Protein AF-A0A7Y5KCK7-F1 (afdb_monomer)

Solvent-accessible surface area (backbone atoms only — not comparable to full-atom values): 18663 Å² total; per-residue (Å²): 135,83,83,86,54,74,49,71,29,51,72,77,63,53,90,54,35,77,51,57,86,54,84,47,64,28,38,70,45,79,92,35,39,68,59,52,26,49,55,55,46,52,52,52,50,46,35,35,74,76,66,73,41,79,61,48,36,32,30,82,30,41,18,20,80,68,47,31,29,35,47,53,50,69,53,48,30,53,44,44,38,48,32,41,53,42,30,60,75,70,72,44,86,48,28,34,38,36,68,28,29,51,18,70,81,75,47,53,66,62,41,51,49,52,31,60,71,38,66,68,32,41,70,34,47,58,28,36,30,28,26,40,36,95,57,63,104,50,69,69,83,46,39,67,51,31,34,47,52,34,54,60,26,51,77,73,73,33,45,28,33,31,70,34,42,43,78,62,68,99,84,59,68,72,67,47,57,71,60,23,52,55,50,46,53,46,55,48,46,35,46,69,36,20,54,35,81,46,74,37,70,59,31,60,58,80,72,45,38,30,30,46,98,87,68,51,72,30,47,41,38,38,45,47,44,53,47,70,75,60,60,57,91,80,46,42,78,48,49,48,46,54,69,48,95,48,40,48,51,48,30,34,40,22,77,94,78,30,33,35,33,38,37,37,37,31,69,34,96,48,68,44,71,41,45,40,44,26,76,78,55,44,47,77,44,84,47,34,35,32,25,38,93,90,36,78,53,38,80,50,90,66,48,75,72,54,86,42,30,34,39,43,83,41,51,42,50,23,38,38,28,38,35,27,41,38,66,82,76,76,94,77,75,80,90,70,74,91,55,65,29,62,29,53,72,132

Nearest PDB structures (foldseek):
  7n6o-assembly2_B  TM=8.626E-01  e=5.911E-24  Acetivibrio clariflavus DSM 19732
  4qaw-assembly1_A  TM=8.784E-01  e=2.256E-21  Paenibacillus barcinonensis
  4qaw-assembly2_B  TM=8.654E-01  e=1.475E-21  Paenibacillus barcinonensis
  8vg9-assembly1_A  TM=8.736E-01  e=3.449E-21  Ruminococcus champanellensis 18P13 = JCM 17042
  5a6m-assembly1_A  TM=8.733E-01  e=6.722E-21  Acetivibrio thermocellus ATCC 27405

Sequence (346 aa):
FRKQLLIGIWNVPDWMVSDPAKKDHRRLPRTRYAEFAESVAAYLLWARARRGVEIREIVLANEPDGTYLEYSPEELREVIKTVGAKFAREGLATKIVAPDLASPYFDPDLWITTLLADSVAASYLSAISYHTYYVEDNPDVWNAKFARIAELAARKKLEVYYTEIGTTPWNIPNTSWPWAFDCAQRWHNALTWGNASLGYQWALLGRDYVVNPDASRNPIFYVLAQFFQHIPVGAVRVAAHASHRDLLVSAFHHAETQRAQVIFINRAAMNLEVNVDSNNLPLQTLEAYRTSQSEKHIRVAVEQIVGQHFRLYLPSFSITTVTGTTATRQDSIPPAPPQEVIIKEN

Foldseek 3Di:
DPPADEEEDAEDALVQWPHSVDQAPTEGDPVCLLVLLVVVVVVQVCCCPVVVDQHAEYESHAALVTTHYHDDLLRVLVSLLSNLVSCVVSVRNHAYEDDNHQDLVSPLVRNLCSQVVDPSSLVRHQAYEYEHEPCPDDVVVCLQSLLVLQVSCVVSPHAYEHAEYDYDPPPDADLDLVRLLVSLVNVLSCVQRNVHLYYDYPDCEDRNHCAYPVRDGGLNVLSVCLPPVAADRQWDKAAEDAPDPQKRWTKTARVVQQKIKIKIFRQDQAKDKWKWACVVFFFDDKWKFKGDPPGRRHTDDWADDDGRITIDIGGHGMMMMIMGGGDPDDPDDPDDPGDYIYIDDD

pLDDT: mean 89.96, std 14.27, range [34.34, 98.88]

Mean predicted aligned error: 6.12 Å

Structure (mmCIF, N/CA/C/O backbone):
data_AF-A0A7Y5KCK7-F1
#
_entry.id   AF-A0A7Y5KCK7-F1
#
loop_
_atom_site.group_PDB
_atom_site.id
_atom_site.type_symbol
_atom_site.label_atom_id
_atom_site.label_alt_id
_atom_site.label_comp_id
_atom_site.label_asym_id
_atom_site.label_entity_id
_atom_site.label_seq_id
_atom_site.pdbx_PDB_ins_code
_atom_site.Cartn_x
_atom_site.Cartn_y
_atom_site.Cartn_z
_atom_site.occupancy
_atom_site.B_iso_or_equiv
_atom_site.auth_seq_id
_atom_site.auth_comp_id
_atom_site.auth_asym_id
_atom_site.auth_atom_id
_atom_site.pdbx_PDB_model_num
ATOM 1 N N . PHE A 1 1 ? -0.645 -21.410 2.536 1.00 39.50 1 PHE A N 1
ATOM 2 C CA . PHE A 1 1 ? -0.032 -20.067 2.563 1.00 39.50 1 PHE A CA 1
ATOM 3 C C . PHE A 1 1 ? 1.056 -19.965 1.502 1.00 39.50 1 PHE A C 1
ATOM 5 O O . PHE A 1 1 ? 2.136 -20.511 1.699 1.00 39.50 1 PHE A O 1
ATOM 12 N N . ARG A 1 2 ? 0.791 -19.313 0.362 1.00 50.19 2 ARG A N 1
ATOM 13 C CA . ARG A 1 2 ? 1.882 -18.842 -0.507 1.00 50.19 2 ARG A CA 1
ATOM 14 C C . ARG A 1 2 ? 2.409 -17.558 0.125 1.00 50.19 2 ARG A C 1
ATOM 16 O O . ARG A 1 2 ? 1.639 -16.628 0.317 1.00 50.19 2 ARG A O 1
ATOM 23 N N . LYS A 1 3 ? 3.682 -17.536 0.518 1.00 61.78 3 LYS A N 1
ATOM 24 C CA . LYS A 1 3 ? 4.337 -16.304 0.970 1.00 61.78 3 LYS A CA 1
ATOM 25 C C . LYS A 1 3 ? 4.449 -15.387 -0.252 1.00 61.78 3 LYS A C 1
ATOM 27 O O . LYS A 1 3 ? 5.096 -15.779 -1.220 1.00 61.78 3 LYS A O 1
ATOM 32 N N . GLN A 1 4 ? 3.779 -14.238 -0.238 1.00 78.44 4 GLN A N 1
ATOM 33 C CA . GLN A 1 4 ? 3.906 -13.233 -1.293 1.00 78.44 4 GLN A CA 1
ATOM 34 C C . GLN A 1 4 ? 5.186 -12.437 -1.028 1.00 78.44 4 GLN A C 1
ATOM 36 O O . GLN A 1 4 ? 5.386 -11.930 0.075 1.00 78.44 4 GLN A O 1
ATOM 41 N N . LEU A 1 5 ? 6.085 -12.418 -2.009 1.00 90.00 5 LEU A N 1
ATOM 42 C CA . LEU A 1 5 ? 7.342 -11.680 -1.965 1.00 90.00 5 LEU A CA 1
ATOM 43 C C . LEU A 1 5 ? 7.341 -10.689 -3.126 1.00 90.00 5 LEU A C 1
ATOM 45 O O . LEU A 1 5 ? 7.282 -11.109 -4.284 1.00 90.00 5 LEU A O 1
ATOM 49 N N . LEU A 1 6 ? 7.434 -9.410 -2.779 1.00 94.31 6 LEU A N 1
ATOM 50 C CA . LEU A 1 6 ? 7.685 -8.303 -3.688 1.00 94.31 6 LEU A CA 1
ATOM 51 C C . LEU A 1 6 ? 9.118 -7.823 -3.451 1.00 94.31 6 LEU A C 1
ATOM 53 O O . LEU A 1 6 ? 9.559 -7.729 -2.305 1.00 94.31 6 LEU A O 1
ATOM 57 N N . ILE A 1 7 ? 9.855 -7.557 -4.527 1.00 94.81 7 ILE A N 1
ATOM 58 C CA . ILE A 1 7 ? 11.189 -6.946 -4.452 1.00 94.81 7 ILE A CA 1
ATOM 59 C C . ILE A 1 7 ? 11.177 -5.586 -5.150 1.00 94.81 7 ILE A C 1
ATOM 61 O O . ILE A 1 7 ? 10.481 -5.423 -6.149 1.00 94.81 7 ILE A O 1
ATOM 65 N N . GLY A 1 8 ? 11.956 -4.632 -4.646 1.00 95.44 8 GLY A N 1
ATOM 66 C CA . GLY A 1 8 ? 12.141 -3.318 -5.261 1.00 95.44 8 GLY A CA 1
ATOM 67 C C . GLY A 1 8 ? 13.585 -3.079 -5.678 1.00 95.44 8 GLY A C 1
ATOM 68 O O . GLY A 1 8 ? 14.519 -3.559 -5.031 1.00 95.44 8 GLY A O 1
ATOM 69 N N . ILE A 1 9 ? 13.774 -2.369 -6.788 1.00 96.81 9 ILE A N 1
ATOM 70 C CA . ILE A 1 9 ? 15.092 -1.965 -7.280 1.00 96.81 9 ILE A CA 1
ATOM 71 C C . ILE A 1 9 ? 15.282 -0.481 -6.983 1.00 96.81 9 ILE A C 1
ATOM 73 O O . ILE A 1 9 ? 14.641 0.367 -7.592 1.00 96.81 9 ILE A O 1
ATOM 77 N N . TRP A 1 10 ? 16.217 -0.164 -6.091 1.00 94.94 10 TRP A N 1
ATOM 78 C CA . TRP A 1 10 ? 16.617 1.222 -5.835 1.00 94.94 10 TRP A CA 1
ATOM 79 C C . TRP A 1 10 ? 17.605 1.729 -6.877 1.00 94.94 10 TRP A C 1
ATOM 81 O O . TRP A 1 10 ? 17.600 2.903 -7.223 1.00 94.94 10 TRP A O 1
ATOM 91 N N . ASN A 1 11 ? 18.512 0.871 -7.350 1.00 94.38 11 ASN A N 1
ATOM 92 C CA . ASN A 1 11 ? 19.633 1.346 -8.143 1.00 94.38 11 ASN A CA 1
ATOM 93 C C . ASN A 1 11 ? 20.285 0.260 -9.009 1.00 94.38 11 ASN A C 1
ATOM 95 O O . ASN A 1 11 ? 20.036 -0.931 -8.827 1.00 94.38 11 ASN A O 1
ATOM 99 N N . VAL A 1 12 ? 21.151 0.680 -9.935 1.00 95.44 12 VAL A N 1
ATOM 100 C CA . VAL A 1 12 ? 21.867 -0.203 -10.876 1.00 95.44 12 VAL A CA 1
ATOM 101 C C . VAL A 1 12 ? 23.392 0.005 -10.827 1.00 95.44 12 VAL A C 1
ATOM 103 O O . VAL A 1 12 ? 23.852 1.025 -10.315 1.00 95.44 12 VAL A O 1
ATOM 106 N N . PRO A 1 13 ? 24.213 -0.933 -11.332 1.00 95.44 13 PRO A N 1
ATOM 107 C CA . PRO A 1 13 ? 25.665 -0.756 -11.391 1.00 95.44 13 PRO A CA 1
ATOM 108 C C . PRO A 1 13 ? 26.105 0.479 -12.192 1.00 95.44 13 PRO A C 1
ATOM 110 O O . PRO A 1 13 ? 25.483 0.837 -13.190 1.00 95.44 13 PRO A O 1
ATOM 113 N N . ASP A 1 14 ? 27.238 1.070 -11.804 1.00 96.69 14 ASP A N 1
ATOM 114 C CA . ASP A 1 14 ? 27.772 2.318 -12.377 1.00 96.69 14 ASP A CA 1
ATOM 115 C C . ASP A 1 14 ? 27.941 2.271 -13.909 1.00 96.69 14 ASP A C 1
ATOM 117 O O . ASP A 1 14 ? 27.696 3.255 -14.599 1.00 96.69 14 ASP A O 1
ATOM 121 N N . TRP A 1 15 ? 28.282 1.116 -14.482 1.00 96.00 15 TRP A N 1
ATOM 122 C CA . TRP A 1 15 ? 28.465 0.965 -15.931 1.00 96.00 15 TRP A CA 1
ATOM 123 C C . TRP A 1 15 ? 27.153 0.997 -16.744 1.00 96.00 15 TRP A C 1
ATOM 125 O O . TRP A 1 15 ? 27.194 1.107 -17.975 1.00 96.00 15 TRP A O 1
ATOM 135 N N . MET A 1 16 ? 25.994 0.883 -16.083 1.00 97.12 16 MET A N 1
ATOM 136 C CA . MET A 1 16 ? 24.679 0.947 -16.726 1.00 97.12 16 MET A CA 1
ATOM 137 C C . MET A 1 16 ? 24.120 2.368 -16.811 1.00 97.12 16 MET A C 1
ATOM 139 O O . MET A 1 16 ? 23.243 2.597 -17.636 1.00 97.12 16 MET A O 1
ATOM 143 N N . VAL A 1 17 ? 24.576 3.314 -15.988 1.00 97.50 17 VAL A N 1
ATOM 144 C CA . VAL A 1 17 ? 24.000 4.669 -15.938 1.00 97.50 17 VAL A CA 1
ATOM 145 C C . VAL A 1 17 ? 24.720 5.635 -16.872 1.00 97.50 17 VAL A C 1
ATOM 147 O O . VAL A 1 17 ? 25.847 5.393 -17.298 1.00 97.50 17 VAL A O 1
ATOM 150 N N . SER A 1 18 ? 24.068 6.751 -17.201 1.00 96.12 18 SER A N 1
ATOM 151 C CA . SER A 1 18 ? 24.672 7.804 -18.028 1.00 96.12 18 SER A CA 1
ATOM 152 C C . SER A 1 18 ? 25.815 8.545 -17.327 1.00 96.12 18 SER A C 1
ATOM 154 O O . SER A 1 18 ? 26.695 9.072 -17.998 1.00 96.12 18 SER A O 1
ATOM 156 N N . ASP A 1 19 ? 25.783 8.604 -15.994 1.00 95.94 19 ASP A N 1
ATOM 157 C CA . ASP A 1 19 ? 26.788 9.268 -15.165 1.00 95.94 19 ASP A CA 1
ATOM 158 C C . ASP A 1 19 ? 27.112 8.398 -13.932 1.00 95.94 19 ASP A C 1
ATOM 160 O O . ASP A 1 19 ? 26.332 8.381 -12.975 1.00 95.94 19 ASP A O 1
ATOM 164 N N . PRO A 1 20 ? 28.231 7.647 -13.941 1.00 95.88 20 PRO A N 1
ATOM 165 C CA . PRO A 1 20 ? 28.632 6.786 -12.824 1.00 95.88 20 PRO A CA 1
ATOM 166 C C . PRO A 1 20 ? 29.134 7.559 -11.590 1.00 95.88 20 PRO A C 1
ATOM 168 O O . PRO A 1 20 ? 29.251 6.979 -10.504 1.00 95.88 20 PRO A O 1
ATOM 171 N N . ALA A 1 21 ? 29.456 8.852 -11.734 1.00 96.50 21 ALA A N 1
ATOM 172 C CA . ALA A 1 21 ? 29.907 9.677 -10.616 1.00 96.50 21 ALA A CA 1
ATOM 173 C C . ALA A 1 21 ? 28.740 10.049 -9.692 1.00 96.50 21 ALA A C 1
ATOM 175 O O . ALA A 1 21 ? 28.927 10.117 -8.473 1.00 96.50 21 ALA A O 1
ATOM 176 N N . LYS A 1 22 ? 27.532 10.212 -10.247 1.00 94.25 22 LYS A N 1
ATOM 177 C CA . LYS A 1 22 ? 26.304 10.377 -9.461 1.00 94.25 22 LYS A CA 1
ATOM 178 C C . LYS A 1 22 ? 26.019 9.142 -8.611 1.00 94.25 22 LYS A C 1
ATOM 180 O O . LYS A 1 22 ? 26.292 8.008 -9.017 1.00 94.25 22 LYS A O 1
ATOM 185 N N . LYS A 1 23 ? 25.452 9.365 -7.423 1.00 89.00 23 LYS A N 1
ATOM 186 C CA . LYS A 1 23 ? 25.060 8.309 -6.470 1.00 89.00 23 LYS A CA 1
ATOM 187 C C . LYS A 1 23 ? 23.545 8.228 -6.279 1.00 89.00 23 LYS A C 1
ATOM 189 O O . LYS A 1 23 ? 23.023 7.125 -6.126 1.00 89.00 23 LYS A O 1
ATOM 194 N N . ASP A 1 24 ? 22.865 9.353 -6.416 1.00 92.00 24 ASP A N 1
ATOM 195 C CA . ASP A 1 24 ? 21.416 9.538 -6.479 1.00 92.00 24 ASP A CA 1
ATOM 196 C C . ASP A 1 24 ? 21.023 10.160 -7.831 1.00 92.00 24 ASP A C 1
ATOM 198 O O . ASP A 1 24 ? 21.892 10.472 -8.656 1.00 92.00 24 ASP A O 1
ATOM 202 N N . HIS A 1 25 ? 19.718 10.264 -8.093 1.00 94.69 25 HIS A N 1
ATOM 203 C CA . HIS A 1 25 ? 19.163 10.868 -9.310 1.00 94.69 25 HIS A CA 1
ATOM 204 C C . HIS A 1 25 ? 19.827 10.355 -10.606 1.00 94.69 25 HIS A C 1
ATOM 206 O O . HIS A 1 25 ? 20.160 11.102 -11.539 1.00 94.69 25 HIS A O 1
ATOM 212 N N . ARG A 1 26 ? 20.130 9.052 -10.632 1.00 96.81 26 ARG A N 1
ATOM 213 C CA . ARG A 1 26 ? 20.851 8.403 -11.728 1.00 96.81 26 ARG A CA 1
ATOM 214 C C . ARG A 1 26 ? 19.879 8.061 -12.839 1.00 96.81 26 ARG A C 1
ATOM 216 O O . ARG A 1 26 ? 18.699 7.823 -12.606 1.00 96.81 26 ARG A O 1
ATOM 223 N N . ARG A 1 27 ? 20.389 8.009 -14.066 1.00 97.06 27 ARG A N 1
ATOM 224 C CA . ARG A 1 27 ? 19.576 7.798 -15.266 1.00 97.06 27 ARG A CA 1
ATOM 225 C C . ARG A 1 27 ? 20.053 6.562 -16.005 1.00 97.06 27 ARG A C 1
ATOM 227 O O . ARG A 1 27 ? 21.239 6.450 -16.326 1.00 97.06 27 ARG A O 1
ATOM 234 N N . LEU A 1 28 ? 19.127 5.653 -16.297 1.00 97.19 28 LEU A N 1
ATOM 235 C CA . LEU A 1 28 ? 19.369 4.514 -17.175 1.00 97.19 28 LEU A CA 1
ATOM 236 C C . LEU A 1 28 ? 19.124 4.964 -18.630 1.00 97.19 28 LEU A C 1
ATOM 238 O O . LEU A 1 28 ? 17.979 5.244 -18.990 1.00 97.19 28 LEU A O 1
ATOM 242 N N . PRO A 1 29 ? 20.150 5.065 -19.493 1.00 97.44 29 PRO A N 1
ATOM 243 C CA . PRO A 1 29 ? 19.945 5.426 -20.888 1.00 97.44 29 PRO A CA 1
ATOM 244 C C . PRO A 1 29 ? 19.210 4.301 -21.626 1.00 97.44 29 PRO A C 1
ATOM 246 O O . PRO A 1 29 ? 19.423 3.118 -21.355 1.00 97.44 29 PRO A O 1
ATOM 249 N N . ARG A 1 30 ? 18.392 4.656 -22.626 1.00 97.38 30 ARG A N 1
ATOM 250 C CA . ARG A 1 30 ? 17.596 3.690 -23.414 1.00 97.38 30 ARG A CA 1
ATOM 251 C C . ARG A 1 30 ? 18.426 2.548 -24.011 1.00 97.38 30 ARG A C 1
ATOM 253 O O . ARG A 1 30 ? 17.952 1.419 -24.089 1.00 97.38 30 ARG A O 1
ATOM 260 N N . THR A 1 31 ? 19.681 2.813 -24.377 1.00 97.88 31 THR A N 1
ATOM 261 C CA . THR A 1 31 ? 20.629 1.806 -24.891 1.00 97.88 31 THR A CA 1
ATOM 262 C C . THR A 1 31 ? 20.963 0.701 -23.882 1.00 97.88 31 THR A C 1
ATOM 264 O O . THR A 1 31 ? 21.506 -0.329 -24.270 1.00 97.88 31 THR A O 1
ATOM 267 N N . ARG A 1 32 ? 20.630 0.881 -22.598 1.00 98.38 32 ARG A N 1
ATOM 268 C CA . ARG A 1 32 ? 20.866 -0.077 -21.510 1.00 98.38 32 ARG A CA 1
ATOM 269 C C . ARG A 1 32 ? 19.604 -0.792 -21.031 1.00 98.38 32 ARG A C 1
ATOM 271 O O . ARG A 1 32 ? 19.719 -1.670 -20.186 1.00 98.38 32 ARG A O 1
ATOM 278 N N . TYR A 1 33 ? 18.420 -0.503 -21.579 1.00 98.56 33 TYR A N 1
ATOM 279 C CA . TYR A 1 33 ? 17.173 -1.145 -21.129 1.00 98.56 33 TYR A CA 1
ATOM 280 C C . TYR A 1 33 ? 17.170 -2.662 -21.343 1.00 98.56 33 TYR A C 1
ATOM 282 O O . TYR A 1 33 ? 16.717 -3.401 -20.473 1.00 98.56 33 TYR A O 1
ATOM 290 N N . ALA A 1 34 ? 17.704 -3.138 -22.473 1.00 98.50 34 ALA A N 1
ATOM 291 C CA . ALA A 1 34 ? 17.802 -4.572 -22.746 1.00 98.50 34 ALA A CA 1
ATOM 292 C C . ALA A 1 34 ? 18.734 -5.282 -21.750 1.00 98.50 34 ALA A C 1
ATOM 294 O O . ALA A 1 34 ? 18.400 -6.348 -21.243 1.00 98.50 34 ALA A O 1
ATOM 295 N N . GLU A 1 35 ? 19.861 -4.654 -21.424 1.00 98.50 35 GLU A N 1
ATOM 296 C CA . GLU A 1 35 ? 20.840 -5.181 -20.471 1.00 98.50 35 GLU A CA 1
ATOM 297 C C . GLU A 1 35 ? 20.315 -5.143 -19.027 1.00 98.50 35 GLU A C 1
ATOM 299 O O . GLU A 1 35 ? 20.507 -6.079 -18.253 1.00 98.50 35 GLU A O 1
ATOM 304 N N . PHE A 1 36 ? 19.579 -4.090 -18.665 1.00 98.56 36 PHE A N 1
ATOM 305 C CA . PHE A 1 36 ? 18.865 -4.026 -17.395 1.00 98.56 36 PHE A CA 1
ATOM 306 C C . PHE A 1 36 ? 17.838 -5.160 -17.282 1.00 98.56 36 PHE A C 1
ATOM 308 O O . PHE A 1 36 ? 17.822 -5.877 -16.283 1.00 98.56 36 PHE A O 1
ATOM 315 N N . ALA A 1 37 ? 17.039 -5.389 -18.329 1.00 98.81 37 ALA A N 1
ATOM 316 C CA . ALA A 1 37 ? 16.093 -6.499 -18.374 1.00 98.81 37 ALA A CA 1
ATOM 317 C C . ALA A 1 37 ? 16.785 -7.868 -18.249 1.00 98.81 37 ALA A C 1
ATOM 319 O O . ALA A 1 37 ? 16.276 -8.738 -17.541 1.00 98.81 37 ALA A O 1
ATOM 320 N N . GLU A 1 38 ? 17.943 -8.053 -18.891 1.00 98.69 38 GLU A N 1
ATOM 321 C CA . GLU A 1 38 ? 18.772 -9.257 -18.753 1.00 98.69 38 GLU A CA 1
ATOM 322 C C . GLU A 1 38 ? 19.196 -9.483 -17.301 1.00 98.69 38 GLU A C 1
ATOM 324 O O . GLU A 1 38 ? 18.950 -10.554 -16.750 1.00 98.69 38 GLU A O 1
ATOM 329 N N . SER A 1 39 ? 19.755 -8.457 -16.659 1.00 98.12 39 SER A N 1
ATOM 330 C CA . SER A 1 39 ? 20.215 -8.514 -15.268 1.00 98.12 39 SER A CA 1
ATOM 331 C C . SER A 1 39 ? 19.087 -8.880 -14.296 1.00 98.12 39 SER A C 1
ATOM 333 O O . SER A 1 39 ? 19.230 -9.794 -13.477 1.00 98.12 39 SER A O 1
ATOM 335 N N . VAL A 1 40 ? 17.925 -8.229 -14.427 1.00 98.38 40 VAL A N 1
ATOM 336 C CA . VAL A 1 40 ? 16.755 -8.512 -13.583 1.00 98.38 40 VAL A CA 1
ATOM 337 C C . VAL A 1 40 ? 16.252 -9.940 -13.813 1.00 98.38 40 VAL A C 1
ATOM 339 O O . VAL A 1 40 ? 16.036 -10.682 -12.854 1.00 98.38 40 VAL A O 1
ATOM 342 N N . ALA A 1 41 ? 16.112 -10.370 -15.070 1.00 98.62 41 ALA A N 1
ATOM 343 C CA . ALA A 1 41 ? 15.678 -11.729 -15.384 1.00 98.62 41 ALA A CA 1
ATOM 344 C C . ALA A 1 41 ? 16.671 -12.786 -14.877 1.00 98.62 41 ALA A C 1
ATOM 346 O O . ALA A 1 41 ? 16.248 -13.799 -14.321 1.00 98.62 41 ALA A O 1
ATOM 347 N N . ALA A 1 42 ? 17.978 -12.539 -14.993 1.00 98.44 42 ALA A N 1
ATOM 348 C CA . ALA A 1 42 ? 19.016 -13.432 -14.491 1.00 98.44 42 ALA A CA 1
ATOM 349 C C . ALA A 1 42 ? 18.903 -13.642 -12.972 1.00 98.44 42 ALA A C 1
ATOM 351 O O . ALA A 1 42 ? 19.000 -14.779 -12.504 1.00 98.44 42 ALA A O 1
ATOM 352 N N . TYR A 1 43 ? 18.622 -12.583 -12.201 1.00 97.88 43 TYR A N 1
ATOM 353 C CA . TYR A 1 43 ? 18.367 -12.699 -10.762 1.00 97.88 43 TYR A CA 1
ATOM 354 C C . TYR A 1 43 ? 17.126 -13.552 -10.460 1.00 97.88 43 TYR A C 1
ATOM 356 O O . TYR A 1 43 ? 17.187 -14.456 -9.624 1.00 97.88 43 TYR A O 1
ATOM 364 N N . LEU A 1 44 ? 16.014 -13.317 -11.164 1.00 97.88 44 LEU A N 1
ATOM 365 C CA . LEU A 1 44 ? 14.765 -14.068 -10.975 1.00 97.88 44 LEU A CA 1
ATOM 366 C C . LEU A 1 44 ? 14.929 -15.554 -11.335 1.00 97.88 44 LEU A C 1
ATOM 368 O O . LEU A 1 44 ? 14.483 -16.437 -10.597 1.00 97.88 44 LEU A O 1
ATOM 372 N N . LEU A 1 45 ? 15.623 -15.844 -12.438 1.00 98.31 45 LEU A N 1
ATOM 373 C CA . LEU A 1 45 ? 15.965 -17.203 -12.858 1.00 98.31 45 LEU A CA 1
ATOM 374 C C . LEU A 1 45 ? 16.879 -17.888 -11.839 1.00 98.31 45 LEU A C 1
ATOM 376 O O . LEU A 1 45 ? 16.645 -19.048 -11.493 1.00 98.31 45 LEU A O 1
ATOM 380 N N . TRP A 1 46 ? 17.883 -17.176 -11.322 1.00 98.06 46 TRP A N 1
ATOM 381 C CA . TRP A 1 46 ? 18.752 -17.677 -10.261 1.00 98.06 46 TRP A CA 1
ATOM 382 C C . TRP A 1 46 ? 17.967 -17.977 -8.980 1.00 98.06 46 TRP A C 1
ATOM 384 O O . TRP A 1 46 ? 18.134 -19.060 -8.417 1.00 98.06 46 TRP A O 1
ATOM 394 N N . ALA A 1 47 ? 17.081 -17.079 -8.537 1.00 96.06 47 ALA A N 1
ATOM 395 C CA . ALA A 1 47 ? 16.264 -17.275 -7.339 1.00 96.06 47 ALA A CA 1
ATOM 396 C C . ALA A 1 47 ? 15.385 -18.529 -7.473 1.00 96.06 47 ALA A C 1
ATOM 398 O O . ALA A 1 47 ? 15.371 -19.383 -6.579 1.00 96.06 47 ALA A O 1
ATOM 399 N N . ARG A 1 48 ? 14.751 -18.712 -8.639 1.00 95.38 48 ARG A N 1
ATOM 400 C CA . ARG A 1 48 ? 13.964 -19.910 -8.952 1.00 95.38 48 ARG A CA 1
ATOM 401 C C . ARG A 1 48 ? 14.831 -21.170 -8.955 1.00 95.38 48 ARG A C 1
ATOM 403 O O . ARG A 1 48 ? 14.525 -22.123 -8.246 1.00 95.38 48 ARG A O 1
ATOM 410 N N . ALA A 1 49 ? 15.925 -21.174 -9.715 1.00 97.44 49 ALA A N 1
ATOM 411 C CA . ALA A 1 49 ? 16.731 -22.372 -9.953 1.00 97.44 49 ALA A CA 1
ATOM 412 C C . ALA A 1 49 ? 17.608 -22.782 -8.759 1.00 97.44 49 ALA A C 1
ATOM 414 O O . ALA A 1 49 ? 17.844 -23.968 -8.546 1.00 97.44 49 ALA A O 1
ATOM 415 N N . ARG A 1 50 ? 18.128 -21.818 -7.990 1.00 97.56 50 ARG A N 1
ATOM 416 C CA . ARG A 1 50 ? 19.091 -22.071 -6.903 1.00 97.56 50 ARG A CA 1
ATOM 417 C C . ARG A 1 50 ? 18.471 -22.021 -5.517 1.00 97.56 50 ARG A C 1
ATOM 419 O O . ARG A 1 50 ? 19.049 -22.586 -4.593 1.00 97.56 50 ARG A O 1
ATOM 426 N N . ARG A 1 51 ? 17.345 -21.323 -5.349 1.00 94.62 51 ARG A N 1
ATOM 427 C CA . ARG A 1 51 ? 16.686 -21.151 -4.045 1.00 94.62 51 ARG A CA 1
ATOM 428 C C . ARG A 1 51 ? 15.264 -21.703 -4.006 1.00 94.62 51 ARG A C 1
ATOM 430 O O . ARG A 1 51 ? 14.689 -21.739 -2.925 1.00 94.62 51 ARG A O 1
ATOM 437 N N . GLY A 1 52 ? 14.703 -22.135 -5.139 1.00 93.62 52 GLY A N 1
ATOM 438 C CA . GLY A 1 52 ? 13.309 -22.581 -5.210 1.00 93.62 52 GLY A CA 1
ATOM 439 C C . GLY A 1 52 ? 12.309 -21.458 -4.918 1.00 93.62 52 GLY A C 1
ATOM 440 O O . GLY A 1 52 ? 11.165 -21.737 -4.569 1.00 93.62 52 GLY A O 1
ATOM 441 N N . VAL A 1 53 ? 12.739 -20.194 -5.017 1.00 93.31 53 VAL A N 1
ATOM 442 C CA . VAL A 1 53 ? 11.909 -19.020 -4.732 1.00 93.31 53 VAL A CA 1
ATOM 443 C C . VAL A 1 53 ? 11.432 -18.431 -6.048 1.00 93.31 53 VAL A C 1
ATOM 445 O O . VAL A 1 53 ? 12.228 -17.955 -6.852 1.00 93.31 53 VAL A O 1
ATOM 448 N N . GLU A 1 54 ? 10.121 -18.449 -6.258 1.00 93.44 54 GLU A N 1
ATOM 449 C CA . GLU A 1 54 ? 9.491 -17.788 -7.394 1.00 93.44 54 GLU A CA 1
ATOM 450 C C . GLU A 1 54 ? 8.989 -16.406 -6.969 1.00 93.44 54 GLU A C 1
ATOM 452 O O . GLU A 1 54 ? 8.027 -16.284 -6.210 1.00 93.44 54 GLU A O 1
ATOM 457 N N . ILE A 1 55 ? 9.657 -15.364 -7.457 1.00 95.38 55 ILE A N 1
ATOM 458 C CA . ILE A 1 55 ? 9.304 -13.970 -7.182 1.00 95.38 55 ILE A CA 1
ATOM 459 C C . ILE A 1 55 ? 8.237 -13.549 -8.190 1.00 95.38 55 ILE A C 1
ATOM 461 O O . ILE A 1 55 ? 8.479 -13.532 -9.399 1.00 95.38 55 ILE A O 1
ATOM 465 N N . ARG A 1 56 ? 7.031 -13.272 -7.694 1.00 95.31 56 ARG A N 1
ATOM 466 C CA . ARG A 1 56 ? 5.852 -13.017 -8.532 1.00 95.31 56 ARG A CA 1
ATOM 467 C C . ARG A 1 56 ? 5.682 -11.550 -8.890 1.00 95.31 56 ARG A C 1
ATOM 469 O O . ARG A 1 56 ? 5.072 -11.274 -9.915 1.00 95.31 56 ARG A O 1
ATOM 476 N N . GLU A 1 57 ? 6.240 -10.644 -8.099 1.00 97.12 57 GLU A N 1
ATOM 477 C CA . GLU A 1 57 ? 6.051 -9.206 -8.270 1.00 97.12 57 GLU A CA 1
ATOM 478 C C . GLU A 1 57 ? 7.348 -8.445 -8.019 1.00 97.12 57 GLU A C 1
ATOM 480 O O . GLU A 1 57 ? 8.145 -8.818 -7.153 1.00 97.12 57 GLU A O 1
ATOM 485 N N . ILE A 1 58 ? 7.566 -7.396 -8.809 1.00 98.12 58 ILE A N 1
ATOM 486 C CA . ILE A 1 58 ? 8.761 -6.559 -8.737 1.00 98.12 58 ILE A CA 1
ATOM 487 C C . ILE A 1 58 ? 8.446 -5.098 -9.045 1.00 98.12 58 ILE A C 1
ATOM 489 O O . ILE A 1 58 ? 7.733 -4.802 -10.001 1.00 98.12 58 ILE A O 1
ATOM 493 N N . VAL A 1 59 ? 9.056 -4.197 -8.286 1.00 98.19 59 VAL A N 1
ATOM 494 C CA . VAL A 1 59 ? 9.197 -2.781 -8.622 1.00 98.19 59 VAL A CA 1
ATOM 495 C C . VAL A 1 59 ? 10.527 -2.581 -9.348 1.00 98.19 59 VAL A C 1
ATOM 497 O O . VAL A 1 59 ? 11.586 -2.976 -8.854 1.00 98.19 59 VAL A O 1
ATOM 500 N N . LEU A 1 60 ? 10.486 -1.965 -10.533 1.00 97.62 60 LEU A N 1
ATOM 501 C CA . LEU A 1 60 ? 11.677 -1.765 -11.373 1.00 97.62 60 LEU A CA 1
ATOM 502 C C . LEU A 1 60 ? 12.509 -0.537 -10.993 1.00 97.62 60 LEU A C 1
ATOM 504 O O . LEU A 1 60 ? 13.680 -0.462 -11.364 1.00 97.62 60 LEU A O 1
ATOM 508 N N . ALA A 1 61 ? 11.897 0.411 -10.293 1.00 95.06 61 ALA A N 1
ATOM 509 C CA . ALA A 1 61 ? 12.518 1.634 -9.825 1.00 95.06 61 ALA A CA 1
ATOM 510 C C . ALA A 1 61 ? 11.737 2.124 -8.607 1.00 95.06 61 ALA A C 1
ATOM 512 O O . ALA A 1 61 ? 10.574 2.480 -8.747 1.00 95.06 61 ALA A O 1
ATOM 513 N N . ASN A 1 62 ? 12.360 2.092 -7.435 1.00 96.19 62 ASN A N 1
ATOM 514 C CA . ASN A 1 62 ? 11.831 2.735 -6.239 1.00 96.19 62 ASN A CA 1
ATOM 515 C C . ASN A 1 62 ? 11.867 4.250 -6.444 1.00 96.19 62 ASN A C 1
ATOM 517 O O . ASN A 1 62 ? 12.958 4.792 -6.651 1.00 96.19 62 ASN A O 1
ATOM 521 N N . GLU A 1 63 ? 10.722 4.916 -6.314 1.00 95.88 63 GLU A N 1
ATOM 522 C CA . GLU A 1 63 ? 10.609 6.377 -6.381 1.00 95.88 63 GLU A CA 1
ATOM 523 C C . GLU A 1 63 ? 11.246 6.948 -7.660 1.00 95.88 63 GLU A C 1
ATOM 525 O O . GLU A 1 63 ? 12.220 7.719 -7.611 1.00 95.88 63 GLU A O 1
ATOM 530 N N . PRO A 1 64 ? 10.738 6.539 -8.844 1.00 96.69 64 PRO A N 1
ATOM 531 C CA . PRO A 1 64 ? 11.294 6.965 -10.127 1.00 96.69 64 PRO A CA 1
ATOM 532 C C . PRO A 1 64 ? 11.156 8.476 -10.361 1.00 96.69 64 PRO A C 1
ATOM 534 O O . PRO A 1 64 ? 11.755 9.008 -11.294 1.00 96.69 64 PRO A O 1
ATOM 537 N N . ASP A 1 65 ? 10.361 9.141 -9.529 1.00 93.75 65 ASP A N 1
ATOM 538 C CA . ASP A 1 65 ? 10.081 10.567 -9.478 1.00 93.75 65 ASP A CA 1
ATOM 539 C C . ASP A 1 65 ? 11.168 11.412 -8.808 1.00 93.75 65 ASP A C 1
ATOM 541 O O . ASP A 1 65 ? 11.092 12.638 -8.918 1.00 93.75 65 ASP A O 1
ATOM 545 N N . GLY A 1 66 ? 12.193 10.816 -8.182 1.00 81.25 66 GLY A N 1
ATOM 546 C CA . GLY A 1 66 ? 13.314 11.641 -7.727 1.00 81.25 66 GLY A CA 1
ATOM 547 C C . GLY A 1 66 ? 14.245 11.119 -6.643 1.00 81.25 66 GLY A C 1
ATOM 548 O O . GLY A 1 66 ? 14.766 11.956 -5.916 1.00 81.25 66 GLY A O 1
ATOM 549 N N . THR A 1 67 ? 14.478 9.810 -6.490 1.00 85.00 67 THR A N 1
ATOM 550 C CA . THR A 1 67 ? 15.393 9.323 -5.432 1.00 85.00 67 THR A CA 1
ATOM 551 C C . THR A 1 67 ? 16.719 8.807 -5.999 1.00 85.00 67 THR A C 1
ATOM 553 O O . THR A 1 67 ? 17.683 9.556 -6.146 1.00 85.00 67 THR A O 1
ATOM 556 N N . TYR A 1 68 ? 16.816 7.522 -6.346 1.00 92.62 68 TYR A N 1
ATOM 557 C CA . TYR A 1 68 ? 18.090 6.920 -6.768 1.00 92.62 68 TYR A CA 1
ATOM 558 C C . TYR A 1 68 ? 18.188 6.696 -8.272 1.00 92.62 68 TYR A C 1
ATOM 560 O O . TYR A 1 68 ? 19.215 7.017 -8.873 1.00 92.62 68 TYR A O 1
ATOM 568 N N . LEU A 1 69 ? 17.143 6.129 -8.870 1.00 95.50 69 LEU A N 1
ATOM 569 C CA . LEU A 1 69 ? 17.079 5.801 -10.286 1.00 95.50 69 LEU A CA 1
ATOM 570 C C . LEU A 1 69 ? 15.829 6.438 -10.882 1.00 95.50 69 LEU A C 1
ATOM 572 O O . LEU A 1 69 ? 14.721 5.948 -10.692 1.00 95.50 69 LEU A O 1
ATOM 576 N N . GLU A 1 70 ? 16.025 7.534 -11.601 1.00 96.19 70 GLU A N 1
ATOM 577 C CA . GLU A 1 70 ? 14.933 8.359 -12.096 1.00 96.19 70 GLU A CA 1
ATOM 578 C C . GLU A 1 70 ? 14.512 7.988 -13.508 1.00 96.19 70 GLU A C 1
ATOM 580 O O . GLU A 1 70 ? 15.339 7.690 -14.379 1.00 96.19 70 GLU A O 1
ATOM 585 N N . TYR A 1 71 ? 13.220 8.160 -13.752 1.00 97.25 71 TYR A N 1
ATOM 586 C CA . TYR A 1 71 ? 12.608 8.034 -15.063 1.00 97.25 71 TYR A CA 1
ATOM 587 C C . TYR A 1 71 ? 11.636 9.190 -15.296 1.00 97.25 71 TYR A C 1
ATOM 589 O O . TYR A 1 71 ? 11.144 9.810 -14.363 1.00 97.25 71 TYR A O 1
ATOM 597 N N . SER A 1 72 ? 11.352 9.510 -16.553 1.00 97.69 72 SER A N 1
ATOM 598 C CA . SER A 1 72 ? 10.077 10.135 -16.902 1.00 97.69 72 SER A CA 1
ATOM 599 C C . SER A 1 72 ? 8.979 9.059 -16.952 1.00 97.69 72 SER A C 1
ATOM 601 O O . SER A 1 72 ? 9.296 7.870 -17.102 1.00 97.69 72 SER A O 1
ATOM 603 N N . PRO A 1 73 ? 7.689 9.437 -16.913 1.00 98.50 73 PRO A N 1
ATOM 604 C CA . PRO A 1 73 ? 6.588 8.498 -17.128 1.00 98.50 73 PRO A CA 1
ATOM 605 C C . PRO A 1 73 ? 6.740 7.658 -18.411 1.00 98.50 73 PRO A C 1
ATOM 607 O O . PRO A 1 73 ? 6.501 6.449 -18.413 1.00 98.50 73 PRO A O 1
ATOM 610 N N . GLU A 1 74 ? 7.184 8.271 -19.511 1.00 98.62 74 GLU A N 1
ATOM 611 C CA . GLU A 1 74 ? 7.378 7.609 -20.805 1.00 98.62 74 GLU A CA 1
ATOM 612 C C . GLU A 1 74 ? 8.572 6.660 -20.788 1.00 98.62 74 GLU A C 1
ATOM 614 O O . GLU A 1 74 ? 8.516 5.581 -21.375 1.00 98.62 74 GLU A O 1
ATOM 619 N N . GLU A 1 75 ? 9.664 7.043 -20.133 1.00 98.56 75 GLU A N 1
ATOM 620 C CA . GLU A 1 75 ? 10.823 6.168 -19.998 1.00 98.56 75 GLU A CA 1
ATOM 621 C C . GLU A 1 75 ? 10.493 4.946 -19.146 1.00 98.56 75 GLU A C 1
ATOM 623 O O . GLU A 1 75 ? 10.788 3.829 -19.572 1.00 98.56 75 GLU A O 1
ATOM 628 N N . LEU A 1 76 ? 9.811 5.128 -18.007 1.00 98.62 76 LEU A N 1
ATOM 629 C CA . LEU A 1 76 ? 9.378 4.014 -17.165 1.00 98.62 76 LEU A CA 1
ATOM 630 C C . LEU A 1 76 ? 8.464 3.060 -17.947 1.00 98.62 76 LEU A C 1
ATOM 632 O O . LEU A 1 76 ? 8.640 1.844 -17.881 1.00 98.62 76 LEU A O 1
ATOM 636 N N . ARG A 1 77 ? 7.546 3.592 -18.761 1.00 98.81 77 ARG A N 1
ATOM 637 C CA . ARG A 1 77 ? 6.698 2.796 -19.661 1.00 98.81 77 ARG A CA 1
ATOM 638 C C . ARG A 1 77 ? 7.510 1.933 -20.631 1.00 98.81 77 ARG A C 1
ATOM 640 O O . ARG A 1 77 ? 7.211 0.750 -20.800 1.00 98.81 77 ARG A O 1
ATOM 647 N N . GL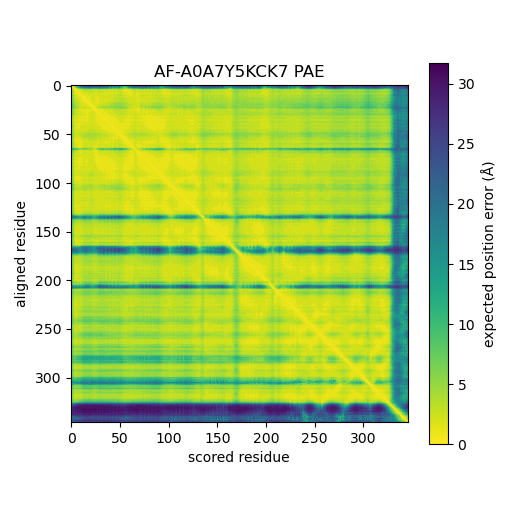U A 1 78 ? 8.538 2.493 -21.272 1.00 98.81 78 GLU A N 1
ATOM 648 C CA . GLU A 1 78 ? 9.394 1.732 -22.195 1.00 98.81 78 GLU A CA 1
ATOM 649 C C . GLU A 1 78 ? 10.282 0.708 -21.465 1.00 98.81 78 GLU A C 1
ATOM 651 O O . GLU A 1 78 ? 10.507 -0.393 -21.982 1.00 98.81 78 GLU A O 1
ATOM 656 N N . VAL A 1 79 ? 10.734 1.012 -20.243 1.00 98.75 79 VAL A N 1
ATOM 657 C CA . VAL A 1 79 ? 11.425 0.042 -19.378 1.00 98.75 79 VAL A CA 1
ATOM 658 C C . VAL A 1 79 ? 10.496 -1.118 -19.023 1.00 98.75 79 VAL A C 1
ATOM 660 O O . VAL A 1 79 ? 10.880 -2.271 -19.214 1.00 98.75 79 VAL A O 1
ATOM 663 N N . ILE A 1 80 ? 9.255 -0.841 -18.603 1.00 98.88 80 ILE A N 1
ATOM 664 C CA . ILE A 1 80 ? 8.236 -1.858 -18.294 1.00 98.88 80 ILE A CA 1
ATOM 665 C C . ILE A 1 80 ? 8.016 -2.789 -19.489 1.00 98.88 80 ILE A C 1
ATOM 667 O O . ILE A 1 80 ? 8.016 -4.009 -19.327 1.00 98.88 80 ILE A O 1
ATOM 671 N N . LYS A 1 81 ? 7.891 -2.243 -20.704 1.00 98.88 81 LYS A N 1
ATOM 672 C CA . LYS A 1 81 ? 7.737 -3.043 -21.933 1.00 98.88 81 LYS A CA 1
ATOM 673 C C . LYS A 1 81 ? 8.954 -3.921 -22.199 1.00 98.88 81 LYS A C 1
ATOM 675 O O . LYS A 1 81 ? 8.806 -5.100 -22.519 1.00 98.88 81 LYS A O 1
ATOM 680 N N . THR A 1 82 ? 10.153 -3.361 -22.055 1.00 98.88 82 THR A N 1
ATOM 681 C CA . THR A 1 82 ? 11.407 -4.079 -22.318 1.00 98.88 82 THR A CA 1
ATOM 682 C C . THR A 1 82 ? 11.606 -5.231 -21.331 1.00 98.88 82 THR A C 1
ATOM 684 O O . THR A 1 82 ? 11.889 -6.361 -21.742 1.00 98.88 82 THR A O 1
ATOM 687 N N . VAL A 1 83 ? 11.401 -4.965 -20.039 1.00 98.88 83 VAL A N 1
ATOM 688 C CA . VAL A 1 83 ? 11.536 -5.950 -18.960 1.00 98.88 83 VAL A CA 1
ATOM 689 C C . VAL A 1 83 ? 10.424 -6.996 -19.024 1.00 98.88 83 VAL A C 1
ATOM 691 O O . VAL A 1 83 ? 10.709 -8.192 -18.999 1.00 98.88 83 VAL A O 1
ATOM 694 N N . GLY A 1 84 ? 9.170 -6.580 -19.205 1.00 98.81 84 GLY A N 1
ATOM 695 C CA . GLY A 1 84 ? 8.035 -7.491 -19.343 1.00 98.81 84 GLY A CA 1
ATOM 696 C C . GLY A 1 84 ? 8.185 -8.452 -20.525 1.00 98.81 84 GLY A C 1
ATOM 697 O O . GLY A 1 84 ? 7.962 -9.658 -20.387 1.00 98.81 84 GLY A O 1
ATOM 698 N N . ALA A 1 85 ? 8.658 -7.961 -21.676 1.00 98.81 85 ALA A N 1
ATOM 699 C CA . ALA A 1 85 ? 8.943 -8.810 -22.830 1.00 98.81 85 ALA A CA 1
ATOM 700 C C . ALA A 1 85 ? 10.071 -9.817 -22.552 1.00 98.81 85 ALA A C 1
ATOM 702 O O . ALA A 1 85 ? 10.003 -10.956 -23.016 1.00 98.81 85 ALA A O 1
ATOM 703 N N . LYS A 1 86 ? 11.100 -9.431 -21.784 1.00 98.88 86 LYS A N 1
ATOM 704 C CA . LYS A 1 86 ? 12.147 -10.360 -21.336 1.00 98.88 86 LYS A CA 1
ATOM 705 C C . LYS A 1 86 ? 11.574 -11.425 -20.399 1.00 98.88 86 LYS A C 1
ATOM 707 O O . LYS A 1 86 ? 11.835 -12.600 -20.627 1.00 98.88 86 LYS A O 1
ATOM 712 N N . PHE A 1 87 ? 10.745 -11.056 -19.421 1.00 98.69 87 PHE A N 1
ATOM 713 C CA . PHE A 1 87 ? 10.106 -12.026 -18.521 1.00 98.69 87 PHE A CA 1
ATOM 714 C C . PHE A 1 87 ? 9.272 -13.055 -19.286 1.00 98.69 87 PHE A C 1
ATOM 716 O O . PHE A 1 87 ? 9.400 -14.253 -19.034 1.00 98.69 87 PHE A O 1
ATOM 723 N N . ALA A 1 88 ? 8.494 -12.607 -20.275 1.00 98.50 88 ALA A N 1
ATOM 724 C CA . ALA A 1 88 ? 7.723 -13.499 -21.134 1.00 98.50 88 ALA A CA 1
ATOM 725 C C . ALA A 1 88 ? 8.618 -14.476 -21.919 1.00 98.50 88 ALA A C 1
ATOM 727 O O . ALA A 1 88 ? 8.324 -15.670 -21.956 1.00 98.50 88 ALA A O 1
ATOM 728 N N . ARG A 1 89 ? 9.730 -13.999 -22.502 1.00 98.56 89 ARG A N 1
ATOM 729 C CA . ARG A 1 89 ? 10.687 -14.853 -23.232 1.00 98.56 89 ARG A CA 1
ATOM 730 C C . ARG A 1 89 ? 11.350 -15.907 -22.343 1.00 98.56 89 ARG A C 1
ATOM 732 O O . ARG A 1 89 ? 11.553 -17.025 -22.796 1.00 98.56 89 ARG A O 1
ATOM 739 N N . GLU A 1 90 ? 11.649 -15.565 -21.093 1.00 98.38 90 GLU A N 1
ATOM 740 C CA . GLU A 1 90 ? 12.313 -16.461 -20.131 1.00 98.38 90 GLU A CA 1
ATOM 741 C C . GLU A 1 90 ? 11.345 -17.383 -19.361 1.00 98.38 90 GLU A C 1
ATOM 743 O O . GLU A 1 90 ? 11.753 -18.129 -18.462 1.00 98.38 90 GLU A O 1
ATOM 748 N N . GLY A 1 91 ? 10.042 -17.319 -19.662 1.00 97.69 91 GLY A N 1
ATOM 749 C CA . GLY A 1 91 ? 9.023 -18.084 -18.941 1.00 97.69 91 GLY A CA 1
ATOM 750 C C . GLY A 1 91 ? 8.963 -17.726 -17.451 1.00 97.69 91 GLY A C 1
ATOM 751 O O . GLY A 1 91 ? 8.796 -18.605 -16.598 1.00 97.69 91 GLY A O 1
ATOM 752 N N . LEU A 1 92 ? 9.166 -16.449 -17.118 1.00 97.75 92 LEU A N 1
ATOM 753 C CA . LEU A 1 92 ? 8.988 -15.910 -15.773 1.00 97.75 92 LEU A CA 1
ATOM 754 C C . LEU A 1 92 ? 7.539 -15.442 -15.619 1.00 97.75 92 LEU A C 1
ATOM 756 O O . LEU A 1 92 ? 7.055 -14.618 -16.390 1.00 97.75 92 LEU A O 1
ATOM 760 N N . ALA A 1 93 ? 6.849 -15.939 -14.593 1.00 95.62 93 ALA A N 1
ATOM 761 C CA . ALA A 1 93 ? 5.486 -15.515 -14.270 1.00 95.62 93 ALA A CA 1
ATOM 762 C C . ALA A 1 93 ? 5.431 -14.184 -13.492 1.00 95.62 93 ALA A C 1
ATOM 764 O O . ALA A 1 93 ? 4.380 -13.822 -12.965 1.00 95.62 93 ALA A O 1
ATOM 765 N N . THR A 1 94 ? 6.568 -13.500 -13.373 1.00 97.88 94 THR A N 1
ATOM 766 C CA . THR A 1 94 ? 6.732 -12.246 -12.641 1.00 97.88 94 THR A CA 1
ATOM 767 C C . THR A 1 94 ? 5.983 -11.108 -13.337 1.00 97.88 94 THR A C 1
ATOM 769 O O . THR A 1 94 ? 6.050 -10.960 -14.559 1.00 97.88 94 THR A O 1
ATOM 772 N N . LYS A 1 95 ? 5.282 -10.293 -12.552 1.00 97.94 95 LYS A N 1
ATOM 773 C CA . LYS A 1 95 ? 4.603 -9.066 -12.975 1.00 97.94 95 LYS A CA 1
ATOM 774 C C . LYS A 1 95 ? 5.249 -7.845 -12.337 1.00 97.94 95 LYS A C 1
ATOM 776 O O . LYS A 1 95 ? 5.989 -7.961 -11.363 1.00 97.94 95 LYS A O 1
ATOM 781 N N . ILE A 1 96 ? 5.000 -6.686 -12.931 1.00 98.75 96 ILE A N 1
ATOM 782 C CA . ILE A 1 96 ? 5.589 -5.424 -12.499 1.00 98.75 96 ILE A CA 1
ATOM 783 C C . ILE A 1 96 ? 4.575 -4.643 -11.661 1.00 98.75 96 ILE A C 1
ATOM 785 O O . ILE A 1 96 ? 3.406 -4.536 -12.023 1.00 98.75 96 ILE A O 1
ATOM 789 N N . VAL A 1 97 ? 5.045 -4.077 -10.560 1.00 98.69 97 VAL A N 1
ATOM 790 C CA . VAL A 1 97 ? 4.326 -3.119 -9.721 1.00 98.69 97 VAL A CA 1
ATOM 791 C C . VAL A 1 97 ? 4.949 -1.744 -9.987 1.00 98.69 97 VAL A C 1
ATOM 793 O O . VAL A 1 97 ? 6.173 -1.614 -9.988 1.00 98.69 97 VAL A O 1
ATOM 796 N N . ALA A 1 98 ? 4.130 -0.757 -10.350 1.00 98.44 98 ALA A N 1
ATOM 797 C CA . ALA A 1 98 ? 4.584 0.557 -10.823 1.00 98.44 98 ALA A CA 1
ATOM 798 C C . ALA A 1 98 ? 3.457 1.600 -10.683 1.00 98.44 98 ALA A C 1
ATOM 800 O O . ALA A 1 98 ? 2.295 1.207 -10.652 1.00 98.44 98 ALA A O 1
ATOM 801 N N . PRO A 1 99 ? 3.716 2.919 -10.679 1.00 97.94 99 PRO A N 1
ATOM 802 C CA . PRO A 1 99 ? 5.013 3.579 -10.841 1.00 97.94 99 PRO A CA 1
ATOM 803 C C . PRO A 1 99 ? 5.924 3.529 -9.615 1.00 97.94 99 PRO A C 1
ATOM 805 O O . PRO A 1 99 ? 7.117 3.705 -9.796 1.00 97.94 99 PRO A O 1
ATOM 808 N N . ASP A 1 100 ? 5.395 3.253 -8.423 1.00 97.50 100 ASP A N 1
ATOM 809 C CA . ASP A 1 100 ? 6.160 3.282 -7.171 1.00 97.50 100 ASP A CA 1
ATOM 810 C C . ASP A 1 100 ? 6.632 4.690 -6.780 1.00 97.50 100 ASP A C 1
ATOM 812 O O . ASP A 1 100 ? 7.767 4.896 -6.361 1.00 97.50 100 ASP A O 1
ATOM 816 N N . LEU A 1 101 ? 5.747 5.680 -6.960 1.00 96.12 101 LEU A N 1
ATOM 817 C CA . LEU A 1 101 ? 6.046 7.082 -6.646 1.00 96.12 101 LEU A CA 1
ATOM 818 C C . LEU A 1 101 ? 6.324 7.282 -5.160 1.00 96.12 101 LEU A C 1
ATOM 820 O O . LEU A 1 101 ? 5.601 6.721 -4.337 1.00 96.12 101 LEU A O 1
ATOM 824 N N . ALA A 1 102 ? 7.232 8.196 -4.812 1.00 93.12 102 ALA A N 1
ATOM 825 C CA . ALA A 1 102 ? 7.532 8.521 -3.413 1.00 93.12 102 ALA A CA 1
ATOM 826 C C . ALA A 1 102 ? 6.326 9.074 -2.643 1.00 93.12 102 ALA A C 1
ATOM 828 O O . ALA A 1 102 ? 6.267 9.025 -1.412 1.00 93.12 102 ALA A O 1
ATOM 829 N N . SER A 1 103 ? 5.339 9.623 -3.352 1.00 90.75 103 SER A N 1
ATOM 830 C CA . SER A 1 103 ? 4.086 10.070 -2.754 1.00 90.75 103 SER A CA 1
ATOM 831 C C . SER A 1 103 ? 3.026 10.427 -3.799 1.00 90.75 103 SER A C 1
ATOM 833 O O . SER A 1 103 ? 3.355 10.675 -4.963 1.00 90.75 103 SER A O 1
ATOM 835 N N . PRO A 1 104 ? 1.752 10.597 -3.393 1.00 90.44 104 PRO A N 1
ATOM 836 C CA . PRO A 1 104 ? 0.736 11.238 -4.234 1.00 90.44 104 PRO A CA 1
ATOM 837 C C . PRO A 1 104 ? 1.054 12.703 -4.610 1.00 90.44 104 PRO A C 1
ATOM 839 O O . PRO A 1 104 ? 0.336 13.300 -5.420 1.00 90.44 104 PRO A O 1
ATOM 842 N N . TYR A 1 105 ? 2.081 13.338 -4.036 1.00 90.19 105 TYR A N 1
ATOM 843 C CA . TYR A 1 105 ? 2.504 14.684 -4.436 1.00 90.19 105 TYR A CA 1
ATOM 844 C C . TYR A 1 105 ? 2.964 14.721 -5.897 1.00 90.19 105 TYR A C 1
ATOM 846 O O . TYR A 1 105 ? 2.560 15.632 -6.623 1.00 90.19 105 TYR A O 1
ATOM 854 N N . PHE A 1 106 ? 3.694 13.697 -6.345 1.00 92.69 106 PHE A N 1
ATOM 855 C CA . PHE A 1 106 ? 4.386 13.636 -7.637 1.00 92.69 106 PHE A CA 1
ATOM 856 C C . PHE A 1 106 ? 3.481 13.234 -8.814 1.00 92.69 106 PHE A C 1
ATOM 858 O O . PHE A 1 106 ? 3.807 12.352 -9.597 1.00 92.69 106 PHE A O 1
ATOM 865 N N . ASP A 1 107 ? 2.335 13.907 -8.930 1.00 94.19 107 ASP A N 1
ATOM 866 C CA . ASP A 1 107 ? 1.375 13.808 -10.041 1.00 94.19 107 ASP A CA 1
ATOM 867 C C . ASP A 1 107 ? 1.010 12.365 -10.468 1.00 94.19 107 ASP A C 1
ATOM 869 O O . ASP A 1 107 ? 1.316 11.927 -11.582 1.00 94.19 107 ASP A O 1
ATOM 873 N N . PRO A 1 108 ? 0.320 11.600 -9.603 1.00 95.00 108 PRO A N 1
ATOM 874 C CA . PRO A 1 108 ? -0.082 10.233 -9.926 1.00 95.00 108 PRO A CA 1
ATOM 875 C C . PRO A 1 108 ? -0.943 10.133 -11.193 1.00 95.00 108 PRO A C 1
ATOM 877 O O . PRO A 1 108 ? -0.902 9.106 -11.867 1.00 95.00 108 PRO A O 1
ATOM 880 N N . ASP A 1 109 ? -1.702 11.178 -11.542 1.00 97.31 109 ASP A N 1
ATOM 881 C CA . ASP A 1 109 ? -2.501 11.208 -12.767 1.00 97.31 109 ASP A CA 1
ATOM 882 C C . ASP A 1 109 ? -1.612 11.076 -14.002 1.00 97.31 109 ASP A C 1
ATOM 884 O O . ASP A 1 109 ? -1.830 10.171 -14.811 1.00 97.31 109 ASP A O 1
ATOM 888 N N . LEU A 1 110 ? -0.585 11.920 -14.128 1.00 98.06 110 LEU A N 1
ATOM 889 C CA . LEU A 1 110 ? 0.354 11.867 -15.247 1.00 98.06 110 LEU A CA 1
ATOM 890 C C . LEU A 1 110 ? 1.039 10.500 -15.340 1.00 98.06 110 LEU A C 1
ATOM 892 O O . LEU A 1 110 ? 1.031 9.866 -16.397 1.00 98.06 110 LEU A O 1
ATOM 896 N N . TRP A 1 111 ? 1.600 10.018 -14.233 1.00 98.44 111 TRP A N 1
ATOM 897 C CA . TRP A 1 111 ? 2.343 8.760 -14.227 1.00 98.44 111 TRP A CA 1
ATOM 898 C C . TRP A 1 111 ? 1.459 7.568 -14.581 1.00 98.44 111 TRP A C 1
ATOM 900 O O . TRP A 1 111 ? 1.756 6.828 -15.520 1.00 98.44 111 TRP A O 1
ATOM 910 N N . ILE A 1 112 ? 0.345 7.391 -13.869 1.00 98.50 112 ILE A N 1
ATOM 911 C CA . ILE A 1 112 ? -0.518 6.225 -14.053 1.00 98.50 112 ILE A CA 1
ATOM 912 C C . ILE A 1 112 ? -1.166 6.265 -15.439 1.00 98.50 112 ILE A C 1
ATOM 914 O O . ILE A 1 112 ? -1.181 5.250 -16.134 1.00 98.50 112 ILE A O 1
ATOM 918 N N . THR A 1 113 ? -1.667 7.416 -15.898 1.00 98.44 113 THR A N 1
ATOM 919 C CA . THR A 1 113 ? -2.305 7.488 -17.223 1.00 98.44 113 THR A CA 1
ATOM 920 C C . THR A 1 113 ? -1.320 7.218 -18.358 1.00 98.44 113 THR A C 1
ATOM 922 O O . THR A 1 113 ? -1.678 6.485 -19.283 1.00 98.44 113 THR A O 1
ATOM 925 N N . THR A 1 114 ? -0.072 7.690 -18.268 1.00 98.69 114 THR A N 1
ATOM 926 C CA . THR A 1 114 ? 0.971 7.382 -19.259 1.00 98.69 114 THR A CA 1
ATOM 927 C C . THR A 1 114 ? 1.268 5.885 -19.337 1.00 98.69 114 THR A C 1
ATOM 929 O O . THR A 1 114 ? 1.393 5.346 -20.443 1.00 98.69 114 THR A O 1
ATOM 932 N N . LEU A 1 115 ? 1.332 5.190 -18.195 1.00 98.56 115 LEU A N 1
ATOM 933 C CA . LEU A 1 115 ? 1.525 3.737 -18.168 1.00 98.56 115 LEU A CA 1
ATOM 934 C C . LEU A 1 115 ? 0.313 2.989 -18.745 1.00 98.56 115 LEU A C 1
ATOM 936 O O . LEU A 1 115 ? 0.478 2.075 -19.553 1.00 98.56 115 LEU A O 1
ATOM 940 N N . LEU A 1 116 ? -0.906 3.381 -18.361 1.00 98.19 116 LEU A N 1
ATOM 941 C CA . LEU A 1 116 ? -2.136 2.674 -18.739 1.00 98.19 116 LEU A CA 1
ATOM 942 C C . LEU A 1 116 ? -2.613 2.955 -20.174 1.00 98.19 116 LEU A C 1
ATOM 944 O O . LEU A 1 116 ? -3.440 2.195 -20.696 1.00 98.19 116 LEU A O 1
ATOM 948 N N . ALA A 1 117 ? -2.113 4.019 -20.810 1.00 98.12 117 ALA A N 1
ATOM 949 C CA . ALA A 1 117 ? -2.401 4.355 -22.203 1.00 98.12 117 ALA A CA 1
ATOM 950 C C . ALA A 1 117 ? -1.727 3.397 -23.207 1.00 98.12 117 ALA A C 1
ATOM 952 O O . ALA A 1 117 ? -2.272 3.169 -24.287 1.00 98.12 117 ALA A O 1
ATOM 953 N N . ASP A 1 118 ? -0.583 2.795 -22.861 1.00 98.44 118 ASP A N 1
ATOM 954 C CA . ASP A 1 118 ? 0.075 1.773 -23.686 1.00 98.44 118 ASP A CA 1
ATOM 955 C C . ASP A 1 118 ? -0.370 0.373 -23.238 1.00 98.44 118 ASP A C 1
ATOM 957 O O . ASP A 1 118 ? -0.011 -0.115 -22.166 1.00 98.44 118 ASP A O 1
ATOM 961 N N . SER A 1 119 ? -1.165 -0.293 -24.080 1.00 97.81 119 SER A N 1
ATOM 962 C CA . SER A 1 119 ? -1.710 -1.622 -23.767 1.00 97.81 119 SER A CA 1
ATOM 963 C C . SER A 1 119 ? -0.643 -2.700 -23.543 1.00 97.81 119 SER A C 1
ATOM 965 O O . SER A 1 119 ? -0.889 -3.635 -22.780 1.00 97.81 119 SER A O 1
ATOM 967 N N . VAL A 1 120 ? 0.541 -2.569 -24.155 1.00 98.38 120 VAL A N 1
ATOM 968 C CA . VAL A 1 120 ? 1.644 -3.516 -23.968 1.00 98.38 120 VAL A CA 1
ATOM 969 C C . VAL A 1 120 ? 2.234 -3.324 -22.578 1.00 98.38 120 VAL A C 1
ATOM 971 O O . VAL A 1 120 ? 2.335 -4.297 -21.833 1.00 98.38 120 VAL A O 1
ATOM 974 N N . ALA A 1 121 ? 2.549 -2.084 -22.191 1.00 98.44 121 ALA A N 1
ATOM 975 C CA . ALA A 1 121 ? 3.047 -1.780 -20.848 1.00 98.44 121 ALA A CA 1
ATOM 976 C C . ALA A 1 121 ? 2.047 -2.217 -19.767 1.00 98.44 121 ALA A C 1
ATOM 978 O O . ALA A 1 121 ? 2.404 -2.971 -18.862 1.00 98.44 121 ALA A O 1
ATOM 979 N N . ALA A 1 122 ? 0.777 -1.828 -19.919 1.00 98.19 122 ALA A N 1
ATOM 980 C CA . ALA A 1 122 ? -0.287 -2.165 -18.979 1.00 98.19 122 ALA A CA 1
ATOM 981 C C . ALA A 1 122 ? -0.468 -3.685 -18.796 1.00 98.19 122 ALA A C 1
ATOM 983 O O . ALA A 1 122 ? -0.779 -4.133 -17.697 1.00 98.19 122 ALA A O 1
ATOM 984 N N . SER A 1 123 ? -0.234 -4.496 -19.838 1.00 98.06 123 SER A N 1
ATOM 985 C CA . SER A 1 123 ? -0.356 -5.962 -19.757 1.00 98.06 123 SER A CA 1
ATOM 986 C C . SER A 1 123 ? 0.680 -6.630 -18.841 1.00 98.06 123 SER A C 1
ATOM 988 O O . SER A 1 123 ? 0.476 -7.764 -18.386 1.00 98.06 123 SER A O 1
ATOM 990 N N . TYR A 1 124 ? 1.788 -5.944 -18.551 1.00 98.62 124 TYR A N 1
ATOM 991 C CA . TYR A 1 124 ? 2.842 -6.435 -17.666 1.00 98.62 124 TYR A CA 1
ATOM 992 C C . TYR A 1 124 ? 2.675 -6.000 -16.208 1.00 98.62 124 TYR A C 1
ATOM 994 O O . TYR A 1 124 ? 3.394 -6.521 -15.354 1.00 98.62 124 TYR A O 1
ATOM 1002 N N . LEU A 1 125 ? 1.718 -5.117 -15.913 1.00 98.56 125 LEU A N 1
ATOM 1003 C CA . LEU A 1 125 ? 1.448 -4.657 -14.555 1.00 98.56 125 LEU A CA 1
ATOM 1004 C C . LEU A 1 125 ? 0.615 -5.676 -13.760 1.00 98.56 125 LEU A C 1
ATOM 1006 O O . LEU A 1 125 ? -0.260 -6.333 -14.328 1.00 98.56 125 LEU A O 1
ATOM 1010 N N . SER A 1 126 ? 0.873 -5.803 -12.455 1.00 97.62 126 SER A N 1
ATOM 1011 C CA . SER A 1 126 ? -0.037 -6.461 -11.497 1.00 97.62 126 SER A CA 1
ATOM 1012 C C . SER A 1 126 ? -0.793 -5.462 -10.623 1.00 97.62 126 SER A C 1
ATOM 1014 O O . SER A 1 126 ? -1.972 -5.674 -10.345 1.00 97.62 126 SER A O 1
ATOM 1016 N N . ALA A 1 127 ? -0.153 -4.353 -10.254 1.00 98.31 127 ALA A N 1
ATOM 1017 C CA . ALA A 1 127 ? -0.739 -3.329 -9.400 1.00 98.31 127 ALA A CA 1
ATOM 1018 C C . ALA A 1 127 ? -0.198 -1.934 -9.732 1.00 98.31 127 ALA A C 1
ATOM 1020 O O . ALA A 1 127 ? 0.888 -1.790 -10.302 1.00 98.31 127 ALA A O 1
ATOM 1021 N N . ILE A 1 128 ? -0.968 -0.920 -9.338 1.00 98.56 128 ILE A N 1
ATOM 1022 C CA . ILE A 1 128 ? -0.514 0.464 -9.254 1.00 98.56 128 ILE A CA 1
ATOM 1023 C C . ILE A 1 128 ? 0.067 0.709 -7.864 1.00 98.56 128 ILE A C 1
ATOM 1025 O O . ILE A 1 128 ? -0.604 0.411 -6.877 1.00 98.56 128 ILE A O 1
ATOM 1029 N N . SER A 1 129 ? 1.279 1.259 -7.771 1.00 97.50 129 SER A N 1
ATOM 1030 C CA . SER A 1 129 ? 1.928 1.513 -6.478 1.00 97.50 129 SER A CA 1
ATOM 1031 C C . SER A 1 129 ? 2.427 2.931 -6.260 1.00 97.50 129 SER A C 1
ATOM 1033 O O . SER A 1 129 ? 2.692 3.676 -7.208 1.00 97.50 129 SER A O 1
ATOM 1035 N N . TYR A 1 130 ? 2.528 3.283 -4.979 1.00 95.56 130 TYR A N 1
ATOM 1036 C CA . TYR A 1 130 ? 3.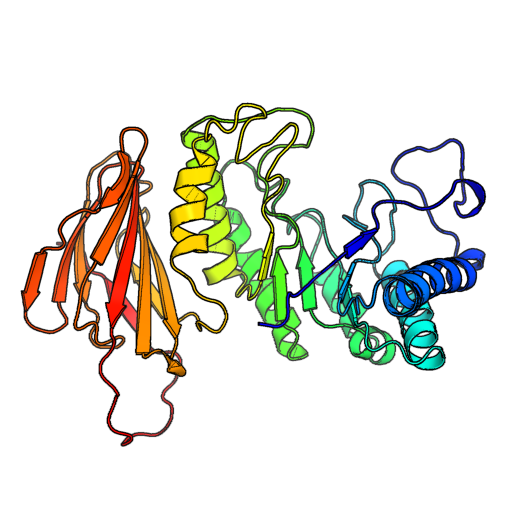063 4.538 -4.462 1.00 95.56 130 TYR A CA 1
ATOM 1037 C C . TYR A 1 130 ? 3.351 4.429 -2.958 1.00 95.56 130 TYR A C 1
ATOM 1039 O O . TYR A 1 130 ? 2.900 3.502 -2.281 1.00 95.56 130 TYR A O 1
ATOM 1047 N N . HIS A 1 131 ? 4.080 5.410 -2.438 1.00 94.12 131 HIS A N 1
ATOM 1048 C CA . HIS A 1 131 ? 4.455 5.562 -1.037 1.00 94.12 131 HIS A CA 1
ATOM 1049 C C . HIS A 1 131 ? 3.675 6.711 -0.370 1.00 94.12 131 HIS A C 1
ATOM 1051 O O . HIS A 1 131 ? 2.834 7.369 -0.989 1.00 94.12 131 HIS A O 1
ATOM 1057 N N . THR A 1 132 ? 3.932 6.976 0.914 1.00 89.19 132 THR A N 1
ATOM 1058 C CA . THR A 1 132 ? 3.248 8.045 1.676 1.00 89.19 132 THR A CA 1
ATOM 1059 C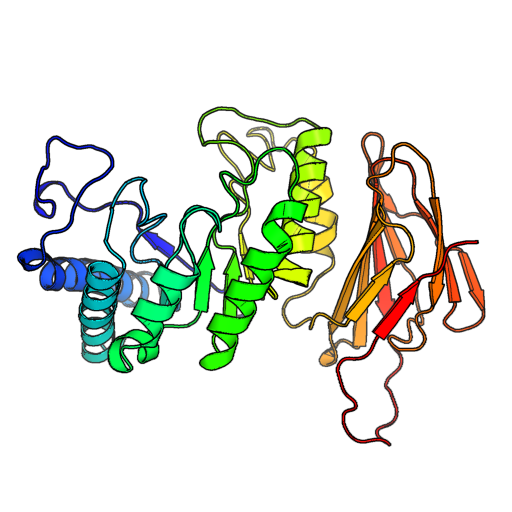 C . THR A 1 132 ? 4.164 9.155 2.188 1.00 89.19 132 THR A C 1
ATOM 1061 O O . THR A 1 132 ? 3.779 9.869 3.119 1.00 89.19 132 THR A O 1
ATOM 1064 N N . TYR A 1 133 ? 5.357 9.318 1.612 1.00 85.81 133 TYR A N 1
ATOM 1065 C CA . TYR A 1 133 ? 6.267 10.405 1.987 1.00 85.81 133 TYR A CA 1
ATOM 1066 C C . TYR A 1 133 ? 5.732 11.768 1.557 1.00 85.81 133 TYR A C 1
ATOM 1068 O O . TYR A 1 133 ? 4.746 11.847 0.836 1.00 85.81 133 TYR A O 1
ATOM 1076 N N . TYR A 1 134 ? 6.325 12.860 2.045 1.00 76.06 134 TYR A N 1
ATOM 1077 C CA . TYR A 1 134 ? 5.950 14.241 1.678 1.00 76.06 134 TYR A CA 1
ATOM 1078 C C . TY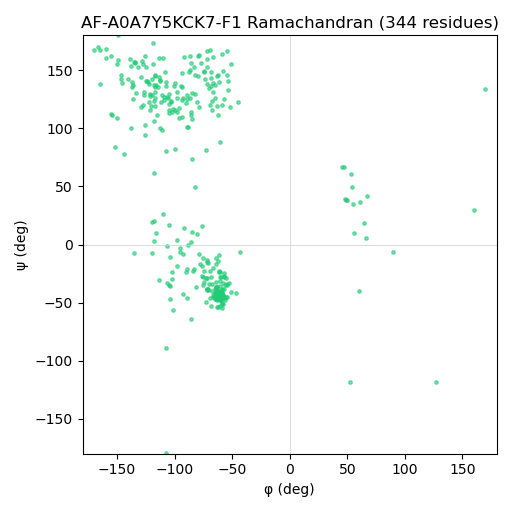R A 1 134 ? 4.466 14.608 1.910 1.00 76.06 134 TYR A C 1
ATOM 1080 O O . TYR A 1 134 ? 3.993 15.667 1.504 1.00 76.06 134 TYR A O 1
ATOM 1088 N N . VAL A 1 135 ? 3.725 13.739 2.603 1.00 67.06 135 VAL A N 1
ATOM 1089 C CA . VAL A 1 135 ? 2.377 13.965 3.114 1.00 67.06 135 VAL A CA 1
ATOM 1090 C C . VAL A 1 135 ? 2.530 14.661 4.466 1.00 67.06 135 VAL A C 1
ATOM 1092 O O . VAL A 1 135 ? 2.414 14.020 5.507 1.00 67.06 135 VAL A O 1
ATOM 1095 N N . GLU A 1 136 ? 2.890 15.942 4.461 1.00 68.31 136 GLU A N 1
ATOM 1096 C CA . GLU A 1 136 ? 3.167 16.725 5.678 1.00 68.31 136 GLU A CA 1
ATOM 1097 C C . GLU A 1 136 ? 1.897 17.366 6.274 1.00 68.31 136 GLU A C 1
ATOM 1099 O O . GLU A 1 136 ? 0.866 17.455 5.603 1.00 68.31 136 GLU A O 1
ATOM 1104 N N . ASP A 1 137 ? 1.990 17.774 7.549 1.00 67.94 137 ASP A N 1
ATOM 1105 C CA . ASP A 1 137 ? 1.041 18.548 8.379 1.00 67.94 137 ASP A CA 1
ATOM 1106 C C . ASP A 1 137 ? -0.367 17.970 8.622 1.00 67.94 137 ASP A C 1
ATOM 1108 O O . ASP A 1 137 ? -0.892 18.066 9.731 1.00 67.94 137 ASP A O 1
ATOM 1112 N N . ASN A 1 138 ? -0.999 17.361 7.617 1.00 84.38 138 ASN A N 1
ATOM 1113 C CA . ASN A 1 138 ? -2.319 16.748 7.722 1.00 84.38 138 ASN A CA 1
ATOM 1114 C C . ASN A 1 138 ? -2.505 15.637 6.669 1.00 84.38 138 ASN A C 1
ATOM 1116 O O . ASN A 1 138 ? -2.664 15.939 5.485 1.00 84.38 138 ASN A O 1
ATOM 1120 N N . PRO A 1 139 ? -2.589 14.353 7.063 1.00 86.56 139 PRO A N 1
ATOM 1121 C CA . PRO A 1 139 ? -2.766 13.253 6.114 1.00 86.56 139 PRO A CA 1
ATOM 1122 C C . PRO A 1 139 ? -4.051 13.312 5.273 1.00 86.56 139 PRO A C 1
ATOM 1124 O O . PRO A 1 139 ? -4.086 12.732 4.187 1.00 86.56 139 PRO A O 1
ATOM 1127 N N . ASP A 1 140 ? -5.102 13.999 5.733 1.00 91.94 140 ASP A N 1
ATOM 1128 C CA . ASP A 1 140 ? -6.397 14.010 5.040 1.00 91.94 140 ASP A CA 1
ATOM 1129 C C . ASP A 1 140 ? -6.406 14.859 3.769 1.00 91.94 140 ASP A C 1
ATOM 1131 O O . ASP A 1 140 ? -7.214 14.603 2.874 1.00 91.94 140 ASP A O 1
ATOM 1135 N N . VAL A 1 141 ? -5.495 15.831 3.635 1.00 91.31 141 VAL A N 1
ATOM 1136 C CA . VAL A 1 141 ? -5.434 16.688 2.433 1.00 91.31 141 VAL A CA 1
ATOM 1137 C C . VAL A 1 141 ? -5.095 15.887 1.169 1.00 91.31 141 VAL A C 1
ATOM 1139 O O . VAL A 1 141 ? -5.347 16.337 0.053 1.00 91.31 141 VAL A O 1
ATOM 1142 N N . TRP A 1 142 ? -4.581 14.666 1.340 1.00 91.56 142 TRP A N 1
ATOM 1143 C CA . TRP A 1 142 ? -4.191 13.757 0.265 1.00 91.56 142 TRP A CA 1
ATOM 1144 C C . TRP A 1 142 ? -5.272 12.736 -0.104 1.00 91.56 142 TRP A C 1
ATOM 1146 O O . TRP A 1 142 ? -5.126 12.042 -1.110 1.00 91.56 142 TRP A O 1
ATOM 1156 N N . ASN A 1 143 ? -6.384 12.673 0.637 1.00 94.31 143 ASN A N 1
ATOM 1157 C CA . ASN A 1 143 ? -7.446 11.681 0.430 1.00 94.31 143 ASN A CA 1
ATOM 1158 C C . ASN A 1 143 ? -8.034 11.716 -0.987 1.00 94.31 143 ASN A C 1
ATOM 1160 O O . ASN A 1 143 ? -8.263 10.665 -1.585 1.00 94.31 143 ASN A O 1
ATOM 1164 N N . ALA A 1 144 ? -8.201 12.906 -1.572 1.00 95.56 144 ALA A N 1
ATOM 1165 C CA . ALA A 1 144 ? -8.664 13.044 -2.953 1.00 95.56 144 ALA A CA 1
ATOM 1166 C C . ALA A 1 144 ? -7.670 12.448 -3.967 1.00 95.56 144 ALA A C 1
ATOM 1168 O O . ALA A 1 144 ? -8.083 11.822 -4.942 1.00 95.56 144 ALA A O 1
ATOM 1169 N N . LYS A 1 145 ? -6.359 12.585 -3.722 1.00 94.88 145 LYS A N 1
ATOM 1170 C CA . LYS A 1 145 ? -5.330 11.982 -4.577 1.00 94.88 145 LYS A CA 1
ATOM 1171 C C . LYS A 1 145 ? -5.272 10.463 -4.414 1.00 94.88 145 LYS A C 1
ATOM 1173 O O . LYS A 1 145 ? -5.144 9.763 -5.413 1.00 94.88 145 LYS A O 1
ATOM 1178 N N . PHE A 1 146 ? -5.434 9.944 -3.196 1.00 95.38 146 PHE A N 1
ATOM 1179 C CA . PHE A 1 146 ? -5.548 8.500 -2.964 1.00 95.38 146 PHE A CA 1
ATOM 1180 C C . PHE A 1 146 ? -6.759 7.904 -3.694 1.00 95.38 146 PHE A C 1
ATOM 1182 O O . PHE A 1 146 ? -6.611 6.938 -4.442 1.00 95.38 146 PHE A O 1
ATOM 1189 N N . ALA A 1 147 ? -7.931 8.535 -3.572 1.00 97.31 147 ALA A N 1
ATOM 1190 C CA . ALA A 1 147 ? -9.134 8.126 -4.299 1.00 97.31 147 ALA A CA 1
ATOM 1191 C C . ALA A 1 147 ? -8.937 8.166 -5.816 1.00 97.31 147 ALA A C 1
ATOM 1193 O O . ALA A 1 147 ? -9.390 7.274 -6.534 1.00 97.31 147 ALA A O 1
ATOM 1194 N N . ARG A 1 148 ? -8.214 9.175 -6.311 1.00 97.44 148 ARG A N 1
ATOM 1195 C CA . ARG A 1 148 ? -7.896 9.288 -7.729 1.00 97.44 148 ARG A CA 1
ATOM 1196 C C . ARG A 1 148 ? -6.999 8.151 -8.221 1.00 97.44 148 ARG A C 1
ATOM 1198 O O . ARG A 1 148 ? -7.265 7.595 -9.284 1.00 97.44 148 ARG A O 1
ATOM 1205 N N . ILE A 1 149 ? -5.988 7.755 -7.450 1.00 97.81 149 ILE A N 1
ATOM 1206 C CA . ILE A 1 149 ? -5.150 6.595 -7.784 1.00 97.81 149 ILE A CA 1
ATOM 1207 C C . ILE A 1 149 ? -6.001 5.319 -7.858 1.00 97.81 149 ILE A C 1
ATOM 1209 O O . ILE A 1 149 ? -5.911 4.583 -8.844 1.00 97.81 149 ILE A O 1
ATOM 1213 N N . ALA A 1 150 ? -6.878 5.100 -6.873 1.00 97.94 150 ALA A N 1
ATOM 1214 C CA . ALA A 1 150 ? -7.803 3.967 -6.858 1.00 97.94 150 ALA A CA 1
ATOM 1215 C C . ALA A 1 150 ? -8.715 3.937 -8.095 1.00 97.94 150 ALA A C 1
ATOM 1217 O O . ALA A 1 150 ? -8.883 2.892 -8.728 1.00 97.94 150 ALA A O 1
ATOM 1218 N N . GLU A 1 151 ? -9.264 5.091 -8.482 1.00 98.25 151 GLU A N 1
ATOM 1219 C CA . GLU A 1 151 ? -10.087 5.236 -9.683 1.00 98.25 151 GLU A CA 1
ATOM 1220 C C . GLU A 1 151 ? -9.307 4.859 -10.952 1.00 98.25 151 GLU A C 1
ATOM 1222 O O . GLU A 1 151 ? -9.806 4.106 -11.793 1.00 98.25 151 GLU A O 1
ATOM 1227 N N . LEU A 1 152 ? -8.075 5.355 -11.099 1.00 98.00 152 LEU A N 1
ATOM 1228 C CA . LEU A 1 152 ? -7.233 5.078 -12.263 1.00 98.00 152 LEU A CA 1
ATOM 1229 C C . LEU A 1 152 ? -6.871 3.590 -12.366 1.00 98.00 152 LEU A C 1
ATOM 1231 O O . LEU A 1 152 ? -6.987 3.017 -13.452 1.00 98.00 152 LEU A O 1
ATOM 1235 N N . ALA A 1 153 ? -6.500 2.952 -11.252 1.00 98.19 153 ALA A N 1
ATOM 1236 C CA . ALA A 1 153 ? -6.204 1.520 -11.201 1.00 98.19 153 ALA A CA 1
ATOM 1237 C C . ALA A 1 153 ? -7.433 0.668 -11.579 1.00 98.19 153 ALA A C 1
ATOM 1239 O O . ALA A 1 153 ? -7.342 -0.255 -12.401 1.00 98.19 153 ALA A O 1
ATOM 1240 N N . ALA A 1 154 ? -8.616 1.038 -11.075 1.00 97.50 154 ALA A N 1
ATOM 1241 C CA . ALA A 1 154 ? -9.869 0.334 -11.340 1.00 97.50 154 ALA A CA 1
ATOM 1242 C C . ALA A 1 154 ? -10.250 0.305 -12.833 1.00 97.50 154 ALA A C 1
ATOM 1244 O O . ALA A 1 154 ? -10.795 -0.698 -13.303 1.00 97.50 154 ALA A O 1
ATOM 1245 N N . ARG A 1 155 ? -9.895 1.334 -13.623 1.00 94.62 155 ARG A N 1
ATOM 1246 C CA . ARG A 1 155 ? -10.141 1.375 -15.087 1.00 94.62 155 ARG A CA 1
ATOM 1247 C C . ARG A 1 155 ? -9.513 0.199 -15.840 1.00 94.62 155 ARG A C 1
ATOM 1249 O O . ARG A 1 155 ? -9.976 -0.151 -16.926 1.00 94.62 155 ARG A O 1
ATOM 1256 N N . LYS A 1 156 ? -8.458 -0.402 -15.285 1.00 95.38 156 LYS A N 1
ATOM 1257 C CA . LYS A 1 156 ? -7.775 -1.582 -15.837 1.00 95.38 156 LYS A CA 1
ATOM 1258 C C . LYS A 1 156 ? -7.881 -2.812 -14.935 1.00 95.38 156 LYS A C 1
ATOM 1260 O O . LYS A 1 156 ? -7.243 -3.815 -15.231 1.00 95.38 156 LYS A O 1
ATOM 1265 N N . LYS A 1 157 ? -8.725 -2.761 -13.894 1.00 96.50 157 LYS A N 1
ATOM 1266 C CA . LYS A 1 157 ? -8.886 -3.822 -12.885 1.00 96.50 157 LYS A CA 1
ATOM 1267 C C . LYS A 1 157 ? -7.557 -4.205 -12.220 1.00 96.50 157 LYS A C 1
ATOM 1269 O O . LYS A 1 157 ? -7.332 -5.377 -11.932 1.00 96.50 157 LYS A O 1
ATOM 1274 N N . LEU A 1 158 ? -6.677 -3.224 -12.033 1.00 97.50 158 LEU A N 1
ATOM 1275 C CA . LEU A 1 158 ? -5.429 -3.399 -11.299 1.00 97.50 158 LEU A CA 1
ATOM 1276 C C . LEU A 1 158 ? -5.673 -3.156 -9.812 1.00 97.50 158 LEU A C 1
ATOM 1278 O O . LEU A 1 158 ? -6.519 -2.341 -9.438 1.00 97.50 158 LEU A O 1
ATOM 1282 N N . GLU A 1 159 ? -4.915 -3.862 -8.983 1.00 96.94 159 GLU A N 1
ATOM 1283 C CA . GLU A 1 159 ? -4.859 -3.592 -7.551 1.00 96.94 159 GLU A CA 1
ATOM 1284 C C . GLU A 1 159 ? -4.097 -2.292 -7.260 1.00 96.94 159 GLU A C 1
ATOM 1286 O O . GLU A 1 159 ? -3.399 -1.756 -8.126 1.00 96.94 159 GLU A O 1
ATOM 1291 N N . VAL A 1 160 ? -4.220 -1.796 -6.027 1.00 98.06 160 VAL A N 1
ATOM 1292 C CA . VAL A 1 160 ? -3.443 -0.659 -5.522 1.00 98.06 160 VAL A CA 1
ATOM 1293 C C . VAL A 1 160 ? -2.587 -1.114 -4.352 1.00 98.06 160 VAL A C 1
ATOM 1295 O O . VAL A 1 160 ? -3.122 -1.629 -3.367 1.00 98.06 160 VAL A O 1
ATOM 1298 N N . TYR A 1 161 ? -1.274 -0.908 -4.445 1.00 97.56 161 TYR A N 1
ATOM 1299 C CA . TYR A 1 161 ? -0.303 -1.265 -3.411 1.00 97.56 161 TYR A CA 1
ATOM 1300 C C . TYR A 1 161 ? 0.354 -0.017 -2.817 1.00 97.56 161 TYR A C 1
ATOM 1302 O O . TYR A 1 161 ? 0.794 0.875 -3.535 1.00 97.56 161 TYR A O 1
ATOM 1310 N N . TYR A 1 162 ? 0.468 0.015 -1.492 1.00 93.00 162 TYR A N 1
ATOM 1311 C CA . TYR A 1 162 ? 1.238 1.016 -0.757 1.00 93.00 162 TYR A CA 1
ATOM 1312 C C . TYR A 1 162 ? 2.593 0.422 -0.376 1.00 93.00 162 TYR A C 1
ATOM 1314 O O . TYR A 1 162 ? 2.778 -0.126 0.712 1.00 93.00 162 TYR A O 1
ATOM 1322 N N . THR A 1 163 ? 3.525 0.445 -1.315 1.00 93.81 163 THR A N 1
ATOM 1323 C CA . THR A 1 163 ? 4.786 -0.305 -1.244 1.00 93.81 163 THR A CA 1
ATOM 1324 C C . THR A 1 163 ? 5.770 0.236 -0.208 1.00 93.81 163 THR A C 1
ATOM 1326 O O . THR A 1 163 ? 6.632 -0.520 0.234 1.00 93.81 163 THR A O 1
ATOM 1329 N N . GLU A 1 164 ? 5.564 1.464 0.276 1.00 91.12 164 GLU A N 1
ATOM 1330 C CA . GLU A 1 164 ? 6.279 2.033 1.417 1.00 91.12 164 GLU A CA 1
ATOM 1331 C C . GLU A 1 164 ? 5.399 3.041 2.179 1.00 91.12 164 GLU A C 1
ATOM 1333 O O . GLU A 1 164 ? 5.098 4.139 1.708 1.00 91.12 164 GLU A O 1
ATOM 1338 N N . ILE A 1 165 ? 4.956 2.672 3.381 1.00 86.62 165 ILE A N 1
ATOM 1339 C CA . ILE A 1 165 ? 4.259 3.577 4.299 1.00 86.62 165 ILE A CA 1
ATOM 1340 C C . ILE A 1 165 ? 5.268 4.105 5.316 1.00 86.62 165 ILE A C 1
ATOM 1342 O O . ILE A 1 165 ? 5.785 3.358 6.151 1.00 86.62 165 ILE A O 1
ATOM 1346 N N . GLY A 1 166 ? 5.509 5.411 5.240 1.00 74.69 166 GLY A N 1
ATOM 1347 C CA . GLY A 1 166 ? 6.410 6.188 6.087 1.00 74.69 166 GLY A CA 1
ATOM 1348 C C . GLY A 1 166 ? 5.981 7.659 6.132 1.00 74.69 166 GLY A C 1
ATOM 1349 O O . GLY A 1 166 ? 5.156 8.100 5.329 1.00 74.69 166 GLY A O 1
ATOM 1350 N N . THR A 1 167 ? 6.472 8.410 7.122 1.00 65.00 167 THR A N 1
ATOM 1351 C CA . THR A 1 167 ? 6.011 9.792 7.401 1.00 65.00 167 THR A CA 1
ATOM 1352 C C . THR A 1 167 ? 7.136 10.782 7.671 1.00 65.00 167 THR A C 1
ATOM 1354 O O . THR A 1 167 ? 6.886 11.981 7.748 1.00 65.00 167 THR A O 1
ATOM 1357 N N . THR A 1 168 ? 8.373 10.304 7.787 1.00 62.34 168 THR A N 1
ATOM 1358 C CA . THR A 1 168 ? 9.570 11.128 7.955 1.00 62.34 168 THR A CA 1
ATOM 1359 C C . THR A 1 168 ? 10.568 10.796 6.851 1.00 62.34 168 THR A C 1
ATOM 1361 O O . THR A 1 168 ? 10.710 9.620 6.511 1.00 62.34 168 THR A O 1
ATOM 1364 N N . PRO A 1 169 ? 11.278 11.794 6.292 1.00 57.06 169 PRO A N 1
ATOM 1365 C CA . PRO A 1 169 ? 12.412 11.533 5.416 1.00 57.06 169 PRO A CA 1
ATOM 1366 C C . PRO A 1 169 ? 13.433 10.621 6.110 1.00 57.06 169 PRO A C 1
ATOM 1368 O O . PRO A 1 169 ? 13.653 10.748 7.316 1.00 57.06 169 PRO A O 1
ATOM 1371 N N . TRP A 1 170 ? 14.087 9.767 5.323 1.00 56.56 170 TRP A N 1
ATOM 1372 C CA . TRP A 1 170 ? 15.019 8.673 5.665 1.00 56.56 170 TRP A CA 1
ATOM 1373 C C . TRP A 1 170 ? 16.105 8.908 6.749 1.00 56.56 170 TRP A C 1
ATOM 1375 O O . TRP A 1 170 ? 16.835 7.981 7.098 1.00 56.56 170 TRP A O 1
ATOM 1385 N N . ASN A 1 171 ? 16.274 10.129 7.269 1.00 55.47 171 ASN A N 1
ATOM 1386 C CA . ASN A 1 171 ? 17.389 10.520 8.138 1.00 55.47 171 ASN A CA 1
ATOM 1387 C C . ASN A 1 171 ? 16.997 10.976 9.553 1.00 55.47 171 ASN A C 1
ATOM 1389 O O . ASN A 1 171 ? 17.888 11.360 10.313 1.00 55.47 171 ASN A O 1
ATOM 1393 N N . ILE A 1 172 ? 15.716 10.936 9.937 1.00 61.12 172 ILE A N 1
ATOM 1394 C CA . ILE A 1 172 ? 15.282 11.338 11.286 1.00 61.12 172 ILE A CA 1
ATOM 1395 C C . ILE A 1 172 ? 14.469 10.208 11.932 1.00 61.12 172 ILE A C 1
ATOM 1397 O O . ILE A 1 172 ? 13.250 10.170 11.750 1.00 61.12 172 ILE A O 1
ATOM 1401 N N . PRO A 1 173 ? 15.119 9.334 12.732 1.00 66.38 173 PRO A N 1
ATOM 1402 C CA . PRO A 1 173 ? 14.430 8.345 13.549 1.00 66.38 173 PRO A CA 1
ATOM 1403 C C . PRO A 1 173 ? 13.356 9.006 14.402 1.00 66.38 173 PRO A C 1
ATOM 1405 O O . PRO A 1 173 ? 13.658 9.840 15.260 1.00 66.38 173 PRO A O 1
ATOM 1408 N N . ASN A 1 174 ? 12.102 8.620 14.191 1.00 78.88 174 ASN A N 1
ATOM 1409 C CA . ASN A 1 174 ? 10.995 9.083 15.010 1.00 78.88 174 ASN A CA 1
ATOM 1410 C C . ASN A 1 174 ? 10.296 7.887 15.646 1.00 78.88 174 ASN A C 1
ATOM 1412 O O . ASN A 1 174 ? 9.743 7.028 14.975 1.00 78.88 174 ASN A O 1
ATOM 1416 N N . THR A 1 175 ? 10.344 7.824 16.972 1.00 84.88 175 THR A N 1
ATOM 1417 C CA . THR A 1 175 ? 9.707 6.767 17.766 1.00 84.88 175 THR A CA 1
ATOM 1418 C C . THR A 1 175 ? 8.676 7.345 18.730 1.00 84.88 175 THR A C 1
ATOM 1420 O O . THR A 1 175 ? 8.308 6.708 19.713 1.00 84.88 175 THR A O 1
ATOM 1423 N N . SER A 1 176 ? 8.206 8.568 18.476 1.00 89.00 176 SER A N 1
ATOM 1424 C CA . SER A 1 176 ? 7.228 9.238 19.330 1.00 89.00 176 SER A CA 1
ATOM 1425 C C . SER A 1 176 ? 5.806 8.706 19.110 1.00 89.00 176 SER A C 1
ATOM 1427 O O . SER A 1 176 ? 5.465 8.173 18.053 1.00 89.00 176 SER A O 1
ATOM 1429 N N . TRP A 1 177 ? 4.951 8.860 20.123 1.00 91.94 177 TRP A N 1
ATOM 1430 C CA . TRP A 1 177 ? 3.534 8.505 20.018 1.00 91.94 177 TRP A CA 1
ATOM 1431 C C . TRP A 1 177 ? 2.770 9.336 18.979 1.00 91.94 177 TRP A C 1
ATOM 1433 O O . TRP A 1 177 ? 2.087 8.710 18.172 1.00 91.94 177 TRP A O 1
ATOM 1443 N N . PRO A 1 178 ? 2.892 10.681 18.926 1.00 90.31 178 PRO A N 1
ATOM 1444 C CA . PRO A 1 178 ? 2.214 11.478 17.901 1.00 90.31 178 PRO A CA 1
ATOM 1445 C C . PRO A 1 178 ? 2.537 11.001 16.483 1.00 90.31 178 PRO A C 1
ATOM 1447 O O . PRO A 1 178 ? 1.636 10.761 15.690 1.00 90.31 178 PRO A O 1
ATOM 1450 N N . TRP A 1 179 ? 3.815 10.735 16.207 1.00 87.75 179 TRP A N 1
ATOM 1451 C CA . TRP A 1 179 ? 4.255 10.185 14.927 1.00 87.75 179 TRP A CA 1
ATOM 1452 C C . TRP A 1 179 ? 3.652 8.810 14.619 1.00 87.75 179 TRP A C 1
ATOM 1454 O O . TRP A 1 179 ? 3.183 8.568 13.510 1.00 87.75 179 TRP A O 1
ATOM 1464 N N . ALA A 1 180 ? 3.618 7.905 15.599 1.00 90.50 180 ALA A N 1
ATOM 1465 C CA . ALA A 1 180 ? 3.013 6.592 15.405 1.00 90.50 180 ALA A CA 1
ATOM 1466 C C . ALA A 1 180 ? 1.503 6.690 15.121 1.00 90.50 180 ALA A C 1
ATOM 1468 O O . ALA A 1 180 ? 0.989 5.944 14.288 1.00 90.50 180 ALA A O 1
ATOM 1469 N N . PHE A 1 181 ? 0.795 7.617 15.768 1.00 91.44 181 PHE A N 1
ATOM 1470 C CA . PHE A 1 181 ? -0.616 7.903 15.486 1.00 91.44 181 PHE A CA 1
ATOM 1471 C C . PHE A 1 181 ? -0.832 8.451 14.073 1.00 91.44 181 PHE A C 1
ATOM 1473 O O . PHE A 1 181 ? -1.724 7.997 13.358 1.00 91.44 181 PHE A O 1
ATOM 1480 N N . ASP A 1 182 ? 0.039 9.349 13.637 1.00 89.25 182 ASP A N 1
ATOM 1481 C CA . ASP A 1 182 ? 0.083 9.879 12.277 1.00 89.25 182 ASP A CA 1
ATOM 1482 C C . ASP A 1 182 ? 0.285 8.780 11.218 1.00 89.25 182 ASP A C 1
ATOM 1484 O O . ASP A 1 182 ? -0.333 8.805 10.145 1.00 89.25 182 ASP A O 1
ATOM 1488 N N . CYS A 1 183 ? 1.123 7.782 11.510 1.00 89.62 183 CYS A N 1
ATOM 1489 C CA . CYS A 1 183 ? 1.260 6.587 10.677 1.00 89.62 183 CYS A CA 1
ATOM 1490 C C . CYS A 1 183 ? -0.046 5.775 10.639 1.00 89.62 183 CYS A C 1
ATOM 1492 O O . CYS A 1 183 ? -0.439 5.308 9.571 1.00 89.62 183 CYS A O 1
ATOM 1494 N N . ALA A 1 184 ? -0.750 5.637 11.770 1.00 93.00 184 ALA A N 1
ATOM 1495 C CA . ALA A 1 184 ? -2.042 4.944 11.835 1.00 93.00 184 ALA A CA 1
ATOM 1496 C C . ALA A 1 184 ? -3.081 5.574 10.901 1.00 93.00 184 ALA A C 1
ATOM 1498 O O . ALA A 1 184 ? -3.787 4.864 10.183 1.00 93.00 184 ALA A O 1
ATOM 1499 N N . GLN A 1 185 ? -3.157 6.908 10.890 1.00 93.31 185 GLN A N 1
ATOM 1500 C CA . GLN A 1 185 ? -4.059 7.640 10.006 1.00 93.31 185 GLN A CA 1
ATOM 1501 C C . GLN A 1 185 ? -3.706 7.411 8.534 1.00 93.31 185 GLN A C 1
ATOM 1503 O O . GLN A 1 185 ? -4.602 7.228 7.717 1.00 93.31 185 GLN A O 1
ATOM 1508 N N . ARG A 1 186 ? -2.420 7.352 8.174 1.00 91.62 186 ARG A N 1
ATOM 1509 C CA . ARG A 1 186 ? -2.012 7.053 6.791 1.00 91.62 186 ARG A CA 1
ATOM 1510 C C . ARG A 1 186 ? -2.354 5.626 6.378 1.00 91.62 186 ARG A C 1
ATOM 1512 O O . ARG A 1 186 ? -2.856 5.444 5.275 1.00 91.62 186 ARG A O 1
ATOM 1519 N N . TRP A 1 187 ? -2.181 4.642 7.262 1.00 94.56 187 TRP A N 1
ATOM 1520 C CA . TRP A 1 187 ? -2.679 3.280 7.035 1.00 94.56 187 TRP A CA 1
ATOM 1521 C C . TRP A 1 187 ? -4.193 3.255 6.828 1.00 94.56 187 TRP A C 1
ATOM 1523 O O . TRP A 1 187 ? -4.680 2.620 5.894 1.00 94.56 187 TRP A O 1
ATOM 1533 N N . HIS A 1 188 ? -4.944 3.982 7.656 1.00 96.19 188 HIS A N 1
ATOM 1534 C CA . HIS A 1 188 ? -6.381 4.130 7.471 1.00 96.19 188 HIS A CA 1
ATOM 1535 C C . HIS A 1 188 ? -6.707 4.739 6.100 1.00 96.19 188 HIS A C 1
ATOM 1537 O O . HIS A 1 188 ? -7.433 4.114 5.330 1.00 96.19 188 HIS A O 1
ATOM 1543 N N . ASN A 1 189 ? -6.135 5.901 5.768 1.00 95.12 189 ASN A N 1
ATOM 1544 C CA . ASN A 1 189 ? -6.400 6.610 4.514 1.00 95.12 189 ASN A CA 1
ATOM 1545 C C . ASN A 1 189 ? -6.013 5.760 3.293 1.00 95.12 189 ASN A C 1
ATOM 1547 O O . ASN A 1 189 ? -6.718 5.764 2.283 1.00 95.12 189 ASN A O 1
ATOM 1551 N N . ALA A 1 190 ? -4.940 4.975 3.405 1.00 94.44 190 ALA A N 1
ATOM 1552 C CA . ALA A 1 190 ? -4.516 4.042 2.376 1.00 94.44 190 ALA A CA 1
ATOM 1553 C C . ALA A 1 190 ? -5.557 2.970 2.067 1.00 94.44 190 ALA A C 1
ATOM 1555 O O . ALA A 1 190 ? -5.913 2.732 0.910 1.00 94.44 190 ALA A O 1
ATOM 1556 N N . LEU A 1 191 ? -6.086 2.357 3.120 1.00 96.06 191 LEU A N 1
ATOM 1557 C CA . LEU A 1 191 ? -7.076 1.300 3.005 1.00 96.06 191 LEU A CA 1
ATOM 1558 C C . LEU A 1 191 ? -8.437 1.855 2.556 1.00 96.06 191 LEU A C 1
ATOM 1560 O O . LEU A 1 191 ? -9.112 1.218 1.749 1.00 96.06 191 LEU A O 1
ATOM 1564 N N . THR A 1 192 ? -8.855 3.025 3.052 1.00 96.31 192 THR A N 1
ATOM 1565 C CA . THR A 1 192 ? -10.211 3.559 2.828 1.00 96.31 192 THR A CA 1
ATOM 1566 C C . THR A 1 192 ? -10.344 4.424 1.581 1.00 96.31 192 THR A C 1
ATOM 1568 O O . THR A 1 192 ? -11.280 4.207 0.811 1.00 96.31 192 THR A O 1
ATOM 1571 N N . TRP A 1 193 ? -9.418 5.357 1.353 1.00 96.50 193 TRP A N 1
ATOM 1572 C CA . TRP A 1 193 ? -9.434 6.261 0.198 1.00 96.50 193 TRP A CA 1
ATOM 1573 C C . TRP A 1 193 ? -8.621 5.711 -0.970 1.00 96.50 193 TRP A C 1
ATOM 1575 O O . TRP A 1 193 ? -9.083 5.761 -2.103 1.00 96.50 193 TRP A O 1
ATOM 1585 N N . GLY A 1 194 ? -7.443 5.143 -0.701 1.00 95.31 194 GLY A N 1
ATOM 1586 C CA . GLY A 1 194 ? -6.588 4.532 -1.729 1.00 95.31 194 GLY A CA 1
ATOM 1587 C C . GLY A 1 194 ? -7.072 3.169 -2.220 1.00 95.31 194 GLY A C 1
ATOM 1588 O O . GLY A 1 194 ? -6.570 2.662 -3.219 1.00 95.31 194 GLY A O 1
ATOM 1589 N N . ASN A 1 195 ? -8.044 2.571 -1.523 1.00 96.31 195 ASN A N 1
ATOM 1590 C CA . ASN A 1 195 ? -8.533 1.217 -1.776 1.00 96.31 195 ASN A CA 1
ATOM 1591 C C . ASN A 1 195 ? -7.393 0.187 -1.903 1.00 96.31 195 ASN A C 1
ATOM 1593 O O . ASN A 1 195 ? -7.444 -0.710 -2.748 1.00 96.31 195 ASN A O 1
ATOM 1597 N N . ALA A 1 196 ? -6.352 0.351 -1.084 1.00 95.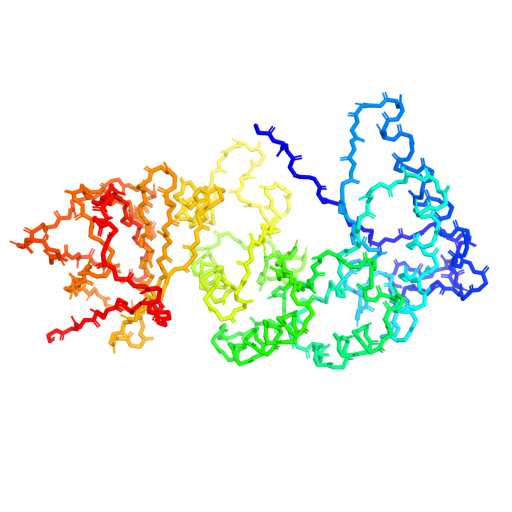94 196 ALA A N 1
ATOM 1598 C CA . ALA A 1 196 ? -5.177 -0.501 -1.115 1.00 95.94 196 ALA A CA 1
ATOM 1599 C C . ALA A 1 196 ? -5.516 -1.942 -0.719 1.00 95.94 196 ALA A C 1
ATOM 1601 O O . ALA A 1 196 ? -6.222 -2.157 0.269 1.00 95.94 196 ALA A O 1
ATOM 1602 N N . SER A 1 197 ? -4.965 -2.921 -1.438 1.00 95.38 197 SER A N 1
ATOM 1603 C CA . SER A 1 197 ? -5.063 -4.343 -1.070 1.00 95.38 197 SER A CA 1
ATOM 1604 C C . SER A 1 197 ? -3.774 -4.904 -0.462 1.00 95.38 197 SER A C 1
ATOM 1606 O O . SER A 1 197 ? -3.790 -5.986 0.125 1.00 95.38 197 SER A O 1
ATOM 1608 N N . LEU A 1 198 ? -2.673 -4.149 -0.526 1.00 93.75 198 LEU A N 1
ATOM 1609 C CA . LEU A 1 198 ? -1.391 -4.499 0.080 1.00 93.75 198 LEU A CA 1
ATOM 1610 C C . LEU A 1 198 ? -0.660 -3.236 0.545 1.00 93.75 198 LEU A C 1
ATOM 1612 O O . LEU A 1 198 ? -0.722 -2.200 -0.118 1.00 93.75 198 LEU A O 1
ATOM 1616 N N . GLY A 1 199 ? 0.078 -3.333 1.653 1.00 92.19 199 GLY A N 1
ATOM 1617 C CA . GLY A 1 199 ? 1.023 -2.295 2.048 1.00 92.19 199 GLY A CA 1
ATOM 1618 C C . GLY A 1 199 ? 2.218 -2.824 2.839 1.00 92.19 199 GLY A C 1
ATOM 1619 O O . GLY A 1 199 ? 2.115 -3.858 3.504 1.00 92.19 199 GLY A O 1
ATOM 1620 N N . TYR A 1 200 ? 3.335 -2.098 2.800 1.00 91.75 200 TYR A N 1
ATOM 1621 C CA . TYR A 1 200 ? 4.528 -2.374 3.604 1.00 91.75 200 TYR A CA 1
ATOM 1622 C C . TYR A 1 200 ? 4.888 -1.170 4.477 1.00 91.75 200 TYR A C 1
ATOM 1624 O O . TYR A 1 200 ? 4.851 -0.032 4.028 1.00 91.75 200 TYR A O 1
ATOM 1632 N N . GLN A 1 201 ? 5.267 -1.419 5.731 1.00 89.62 201 GLN A N 1
ATOM 1633 C CA . GLN A 1 201 ? 5.819 -0.383 6.605 1.00 89.62 201 GLN A CA 1
ATOM 1634 C C . GLN A 1 201 ? 7.325 -0.237 6.368 1.00 89.62 201 GLN A C 1
ATOM 1636 O O . GLN A 1 201 ? 8.059 -1.222 6.505 1.00 89.62 201 GLN A O 1
ATOM 1641 N N . TRP A 1 202 ? 7.790 0.996 6.175 1.00 85.44 202 TRP A N 1
ATOM 1642 C CA . TRP A 1 202 ? 9.205 1.337 6.324 1.00 85.44 202 TRP A CA 1
ATOM 1643 C C . TRP A 1 202 ? 9.506 1.851 7.743 1.00 85.44 202 TRP A C 1
ATOM 1645 O O . TRP A 1 202 ? 8.829 2.759 8.217 1.00 85.44 202 TRP A O 1
ATOM 1655 N N . ALA A 1 203 ? 10.438 1.288 8.514 1.00 82.62 203 ALA A N 1
ATOM 1656 C CA . ALA A 1 203 ? 11.087 -0.016 8.370 1.00 82.62 203 ALA A CA 1
ATOM 1657 C C . ALA A 1 203 ? 10.797 -0.890 9.603 1.00 82.62 203 ALA A C 1
ATOM 1659 O O . ALA A 1 203 ? 10.528 -0.405 10.698 1.00 82.62 203 ALA A O 1
ATOM 1660 N N . LEU A 1 204 ? 10.849 -2.218 9.471 1.00 85.31 204 LEU A N 1
ATOM 1661 C CA . LEU A 1 204 ? 10.614 -3.098 10.629 1.00 85.31 204 LEU A CA 1
ATOM 1662 C C . LEU A 1 204 ? 11.782 -3.070 11.631 1.00 85.31 204 LEU A C 1
ATOM 1664 O O . LEU A 1 204 ? 11.562 -3.078 12.842 1.00 85.31 204 LEU A O 1
ATOM 1668 N N . LEU A 1 205 ? 13.007 -3.011 11.109 1.00 81.62 205 LEU A N 1
ATOM 1669 C CA . LEU A 1 205 ? 14.285 -2.955 11.825 1.00 81.62 205 LEU A CA 1
ATOM 1670 C C . LEU A 1 205 ? 15.151 -1.867 11.166 1.00 81.62 205 LEU A C 1
ATOM 1672 O O . LEU A 1 205 ? 14.970 -1.600 9.980 1.00 81.62 205 LEU A O 1
ATOM 1676 N N . GLY A 1 206 ? 16.123 -1.278 11.871 1.00 71.25 206 GLY A N 1
ATOM 1677 C CA . GLY A 1 206 ? 17.105 -0.375 11.244 1.00 71.25 206 GLY A CA 1
ATOM 1678 C C . GLY A 1 206 ? 17.224 0.984 11.919 1.00 71.25 206 GLY A C 1
ATOM 1679 O O . GLY A 1 206 ? 17.622 1.025 13.075 1.00 71.25 206 GLY A O 1
ATOM 1680 N N . ARG A 1 207 ? 16.926 2.086 11.209 1.00 59.69 207 ARG A N 1
ATOM 1681 C CA . ARG A 1 207 ? 16.934 3.468 11.746 1.00 59.69 207 ARG A CA 1
ATOM 1682 C C . ARG A 1 207 ? 15.534 4.025 12.068 1.00 59.69 207 ARG A C 1
ATOM 1684 O O . ARG A 1 207 ? 15.409 4.731 13.057 1.00 59.69 207 ARG A O 1
ATOM 1691 N N . ASP A 1 208 ? 14.499 3.592 11.343 1.00 61.97 208 ASP A N 1
ATOM 1692 C CA . ASP A 1 208 ? 13.091 4.008 11.509 1.00 61.97 208 ASP A CA 1
ATOM 1693 C C . ASP A 1 208 ? 12.207 2.815 11.898 1.00 61.97 208 ASP A C 1
ATOM 1695 O O . ASP A 1 208 ? 11.360 2.354 11.135 1.00 61.97 208 ASP A O 1
ATOM 1699 N N . TYR A 1 209 ? 12.497 2.214 13.050 1.00 76.94 209 TYR A N 1
ATOM 1700 C CA . TYR A 1 209 ? 12.134 0.824 13.308 1.00 76.94 209 TYR A CA 1
ATOM 1701 C C . TYR A 1 209 ? 10.879 0.636 14.148 1.00 76.94 209 TYR A C 1
ATOM 1703 O O . TYR A 1 209 ? 10.686 1.235 15.208 1.00 76.94 209 TYR A O 1
ATOM 1711 N N . VAL A 1 210 ? 10.087 -0.346 13.731 1.00 88.00 21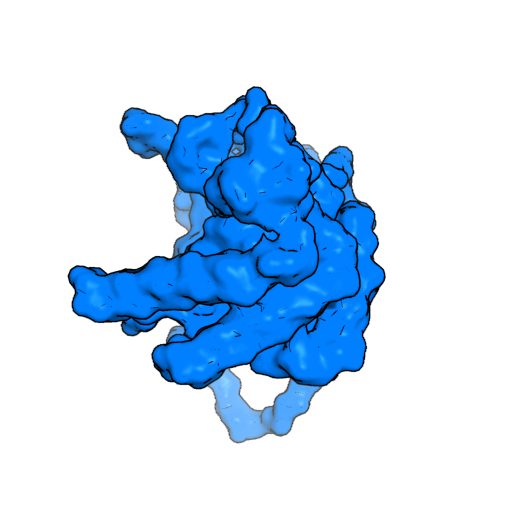0 VAL A N 1
ATOM 1712 C CA . VAL A 1 210 ? 9.018 -0.926 14.542 1.00 88.00 210 VAL A CA 1
ATOM 1713 C C . VAL A 1 210 ? 9.577 -1.597 15.805 1.00 88.00 210 VAL A C 1
ATOM 1715 O O . VAL A 1 210 ? 8.978 -1.507 16.883 1.00 88.00 210 VAL A O 1
ATOM 1718 N N . VAL A 1 211 ? 10.750 -2.228 15.695 1.00 89.31 211 VAL A N 1
ATOM 1719 C CA . VAL A 1 211 ? 11.419 -2.953 16.783 1.00 89.31 211 VAL A CA 1
ATOM 1720 C C . VAL A 1 211 ? 12.902 -2.574 16.861 1.00 89.31 211 VAL A C 1
ATOM 1722 O O . VAL A 1 211 ? 13.614 -2.603 15.861 1.00 89.31 211 VAL A O 1
ATOM 1725 N N . ASN A 1 212 ? 13.373 -2.231 18.059 1.00 86.69 212 ASN A N 1
ATOM 1726 C CA . ASN A 1 212 ? 14.779 -1.930 18.341 1.00 86.69 212 ASN A CA 1
ATOM 1727 C C . ASN A 1 212 ? 15.680 -3.176 18.198 1.00 86.69 212 ASN A C 1
ATOM 1729 O O . ASN A 1 212 ? 15.192 -4.305 18.309 1.00 86.69 212 ASN A O 1
ATOM 1733 N N . PRO A 1 213 ? 17.011 -3.008 18.056 1.00 86.19 213 PRO A N 1
ATOM 1734 C CA . PRO A 1 213 ? 17.958 -4.129 18.058 1.00 86.19 213 PRO A CA 1
ATOM 1735 C C . PRO A 1 213 ? 17.890 -5.031 19.303 1.00 86.19 213 PRO A C 1
ATOM 1737 O O . PRO A 1 213 ? 18.176 -6.221 19.206 1.00 86.19 213 PRO A O 1
ATOM 1740 N N . ASP A 1 214 ? 17.486 -4.493 20.458 1.00 90.06 214 ASP A N 1
ATOM 1741 C CA . ASP A 1 214 ? 17.288 -5.236 21.714 1.00 90.06 214 ASP A CA 1
ATOM 1742 C C . ASP A 1 214 ? 15.900 -5.905 21.827 1.00 90.06 214 ASP A C 1
ATOM 1744 O O . ASP A 1 214 ? 15.513 -6.375 22.895 1.00 90.06 214 ASP A O 1
ATOM 1748 N N . ALA A 1 215 ? 15.142 -5.942 20.726 1.00 89.06 215 ALA A N 1
ATOM 1749 C CA . ALA A 1 215 ? 13.763 -6.416 20.624 1.00 89.06 215 ALA A CA 1
ATOM 1750 C C . ALA A 1 215 ? 12.708 -5.579 21.376 1.00 89.06 215 ALA A C 1
ATOM 1752 O O . ALA A 1 215 ? 11.525 -5.946 21.383 1.00 89.06 215 ALA A O 1
ATOM 1753 N N . SER A 1 216 ? 13.076 -4.436 21.967 1.00 91.00 216 SER A N 1
ATOM 1754 C CA . SER A 1 216 ? 12.093 -3.521 22.546 1.00 91.00 216 SER A CA 1
ATOM 1755 C C . SER A 1 216 ? 11.229 -2.873 21.455 1.00 91.00 216 SER A C 1
ATOM 1757 O O . SER A 1 216 ? 11.673 -2.578 20.342 1.00 91.00 216 SER A O 1
ATOM 1759 N N . ARG A 1 217 ? 9.945 -2.675 21.761 1.00 93.00 217 ARG A N 1
ATOM 1760 C CA . ARG A 1 217 ? 8.917 -2.255 20.796 1.00 93.00 217 ARG A CA 1
ATOM 1761 C C . ARG A 1 217 ? 8.677 -0.753 20.881 1.00 93.00 217 ARG A C 1
ATOM 1763 O O . ARG A 1 217 ? 8.333 -0.257 21.957 1.00 93.00 217 ARG A O 1
ATOM 1770 N N . ASN A 1 218 ? 8.775 -0.063 19.749 1.00 92.31 218 ASN A N 1
ATOM 1771 C CA . ASN A 1 218 ? 8.422 1.353 19.646 1.00 92.31 218 ASN A CA 1
ATOM 1772 C C . ASN A 1 218 ? 6.900 1.541 19.521 1.00 92.31 218 ASN A C 1
ATOM 1774 O O . ASN A 1 218 ? 6.200 0.591 19.171 1.00 92.31 218 ASN A O 1
ATOM 1778 N N . PRO A 1 219 ? 6.356 2.747 19.769 1.00 94.06 219 PRO A N 1
ATOM 1779 C CA . PRO A 1 219 ? 4.924 3.039 19.635 1.00 94.06 219 PRO A CA 1
ATOM 1780 C C . PRO A 1 219 ? 4.271 2.527 18.344 1.00 94.06 219 PRO A C 1
ATOM 1782 O O . PRO A 1 219 ? 3.200 1.920 18.397 1.00 94.06 219 PRO A O 1
ATOM 1785 N N . ILE A 1 220 ? 4.950 2.668 17.201 1.00 92.19 220 ILE A N 1
ATOM 1786 C CA . ILE A 1 220 ? 4.459 2.189 15.901 1.00 92.19 220 ILE A CA 1
ATOM 1787 C C . ILE A 1 220 ? 4.199 0.676 15.870 1.00 92.19 220 ILE A C 1
ATOM 1789 O O . ILE A 1 220 ? 3.289 0.241 15.178 1.00 92.19 220 ILE A O 1
ATOM 1793 N N . PHE A 1 221 ? 4.897 -0.135 16.676 1.00 94.62 221 PHE A N 1
ATOM 1794 C CA . PHE A 1 221 ? 4.589 -1.564 16.826 1.00 94.62 221 PHE A CA 1
ATOM 1795 C C . PHE A 1 221 ? 3.142 -1.782 17.263 1.00 94.62 221 PHE A C 1
ATOM 1797 O O . PHE A 1 221 ? 2.428 -2.597 16.682 1.00 94.62 221 PHE A O 1
ATOM 1804 N N . TYR A 1 222 ? 2.703 -1.049 18.286 1.00 96.88 222 TYR A N 1
ATOM 1805 C CA . TYR A 1 222 ? 1.370 -1.213 18.863 1.00 96.88 222 TYR A CA 1
ATOM 1806 C C . TYR A 1 222 ? 0.283 -0.597 17.986 1.00 96.88 222 TYR A C 1
ATOM 1808 O O . TYR A 1 222 ? -0.857 -1.060 18.022 1.00 96.88 222 TYR A O 1
ATOM 1816 N N . VAL A 1 223 ? 0.629 0.424 17.200 1.00 95.44 223 VAL A N 1
ATOM 1817 C CA . VAL A 1 223 ? -0.246 0.981 16.164 1.00 95.44 223 VAL A CA 1
ATOM 1818 C C . VAL A 1 223 ? -0.438 -0.025 15.032 1.00 95.44 223 VAL A C 1
ATOM 1820 O O . VAL A 1 223 ? -1.571 -0.374 14.718 1.00 95.44 223 VAL A O 1
ATOM 1823 N N . LEU A 1 224 ? 0.644 -0.556 14.457 1.00 94.81 224 LEU A N 1
ATOM 1824 C CA . LEU A 1 224 ? 0.563 -1.524 13.360 1.00 94.81 224 LEU A CA 1
ATOM 1825 C C . LEU A 1 224 ? -0.103 -2.825 13.792 1.00 94.81 224 LEU A C 1
ATOM 1827 O O . LEU A 1 224 ? -0.823 -3.424 12.999 1.00 94.81 224 LEU A O 1
ATOM 1831 N N . ALA A 1 225 ? 0.056 -3.238 15.052 1.00 96.81 225 ALA A N 1
ATOM 1832 C CA . ALA A 1 225 ? -0.652 -4.391 15.602 1.00 96.81 225 ALA A CA 1
ATOM 1833 C C . ALA A 1 225 ? -2.184 -4.262 15.497 1.00 96.81 225 ALA A C 1
ATOM 1835 O O . ALA A 1 225 ? -2.859 -5.283 15.390 1.00 96.81 225 ALA A O 1
ATOM 1836 N N . GLN A 1 226 ? -2.736 -3.041 15.472 1.00 98.00 226 GLN A N 1
ATOM 1837 C CA . GLN A 1 226 ? -4.178 -2.824 15.296 1.00 98.00 226 GLN A CA 1
ATOM 1838 C C . GLN A 1 226 ? -4.674 -3.174 13.886 1.00 98.00 226 GLN A C 1
ATOM 1840 O O . GLN A 1 226 ? -5.848 -3.503 13.724 1.00 98.00 226 GLN A O 1
ATOM 1845 N N . PHE A 1 227 ? -3.780 -3.160 12.893 1.00 96.88 227 PHE A N 1
ATOM 1846 C CA . PHE A 1 227 ? -4.061 -3.539 11.509 1.00 96.88 227 PHE A CA 1
ATOM 1847 C C . PHE A 1 227 ? -3.559 -4.958 11.218 1.00 96.88 227 PHE A C 1
ATOM 1849 O O . PHE A 1 227 ? -4.334 -5.829 10.842 1.00 96.88 227 PHE A O 1
ATOM 1856 N N . PHE A 1 228 ? -2.270 -5.223 11.442 1.00 94.44 228 PHE A N 1
ATOM 1857 C CA . PHE A 1 228 ? -1.576 -6.419 10.948 1.00 94.44 228 PHE A CA 1
ATOM 1858 C C . PHE A 1 228 ? -1.961 -7.702 11.687 1.00 94.44 228 PHE A C 1
ATOM 1860 O O . PHE A 1 228 ? -1.888 -8.780 11.104 1.00 94.44 228 PHE A O 1
ATOM 1867 N N . GLN A 1 229 ? -2.342 -7.617 12.966 1.00 95.44 229 GLN A N 1
ATOM 1868 C CA . GLN A 1 229 ? -2.812 -8.799 13.702 1.00 95.44 229 GLN A CA 1
ATOM 1869 C C . GLN A 1 229 ? -4.292 -9.085 13.462 1.00 95.44 229 GLN A C 1
ATOM 1871 O O . GLN A 1 229 ? -4.734 -10.215 13.663 1.00 95.44 229 GLN A O 1
ATOM 1876 N N . HIS A 1 230 ? -5.050 -8.066 13.055 1.00 96.19 230 HIS A N 1
ATOM 1877 C CA . HIS A 1 230 ? -6.504 -8.133 13.045 1.00 96.19 230 HIS A CA 1
ATOM 1878 C C . HIS A 1 230 ? -7.083 -8.261 11.644 1.00 96.19 230 HIS A C 1
ATOM 1880 O O . HIS A 1 230 ? -8.072 -8.961 11.510 1.00 96.19 230 HIS A O 1
ATOM 1886 N N . ILE A 1 231 ? -6.481 -7.673 10.606 1.00 96.19 231 ILE A N 1
ATOM 1887 C CA . ILE A 1 231 ? -6.941 -7.808 9.216 1.00 96.19 231 ILE A CA 1
ATOM 1888 C C . ILE A 1 231 ? -6.254 -9.033 8.584 1.00 96.19 231 ILE A C 1
ATOM 1890 O O . ILE A 1 231 ? -5.084 -8.944 8.200 1.00 96.19 231 ILE A O 1
ATOM 1894 N N . PRO A 1 232 ? -6.924 -10.196 8.471 1.00 92.94 232 PRO A N 1
ATOM 1895 C CA . PRO A 1 232 ? -6.332 -11.360 7.831 1.00 92.94 232 PRO A CA 1
ATOM 1896 C C . PRO A 1 232 ? -6.242 -11.177 6.311 1.00 92.94 232 PRO A C 1
ATOM 1898 O O . PRO A 1 232 ? -7.071 -10.510 5.690 1.00 92.94 232 PRO A O 1
ATOM 1901 N N . VAL A 1 233 ? -5.271 -11.857 5.697 1.00 92.00 233 VAL A N 1
ATOM 1902 C CA . VAL A 1 233 ? -5.204 -12.009 4.235 1.00 92.00 233 VAL A CA 1
ATOM 1903 C C . VAL A 1 233 ? -6.529 -12.575 3.724 1.00 92.00 233 VAL A C 1
ATOM 1905 O O . VAL A 1 233 ? -7.027 -13.546 4.284 1.00 92.00 233 VAL A O 1
ATOM 1908 N N . GLY A 1 234 ? -7.076 -11.980 2.663 1.00 93.12 234 GLY A N 1
ATOM 1909 C CA . GLY A 1 234 ? -8.368 -12.371 2.088 1.00 93.12 234 GLY A CA 1
ATOM 1910 C C . GLY A 1 234 ? -9.575 -11.636 2.678 1.00 93.12 234 GLY A C 1
ATOM 1911 O O . GLY A 1 234 ? -10.678 -11.779 2.154 1.00 93.12 234 GLY A O 1
ATOM 1912 N N . ALA A 1 235 ? -9.395 -10.818 3.722 1.00 95.50 235 ALA A N 1
ATOM 1913 C CA . ALA A 1 235 ? -10.447 -9.913 4.166 1.00 95.50 235 ALA A CA 1
ATOM 1914 C C . ALA A 1 235 ? -10.730 -8.833 3.109 1.00 95.50 235 ALA A C 1
ATOM 1916 O O . ALA A 1 235 ? -9.820 -8.264 2.509 1.00 95.50 235 ALA A O 1
ATOM 1917 N N . VAL A 1 236 ? -12.009 -8.527 2.917 1.00 96.12 236 VAL A N 1
ATOM 1918 C CA . VAL A 1 236 ? -12.507 -7.500 2.002 1.00 96.12 236 VAL A CA 1
ATOM 1919 C C . VAL A 1 236 ? -12.954 -6.299 2.821 1.00 96.12 236 VAL A C 1
ATOM 1921 O O . VAL A 1 236 ? -13.721 -6.441 3.773 1.00 96.12 236 VAL A O 1
ATOM 1924 N N . ARG A 1 237 ? -12.492 -5.102 2.456 1.00 96.56 237 ARG A N 1
ATOM 1925 C CA . ARG A 1 237 ? -12.958 -3.867 3.091 1.00 96.56 237 ARG A CA 1
ATOM 1926 C C . ARG A 1 237 ? -14.436 -3.634 2.764 1.00 96.56 237 ARG A C 1
ATOM 1928 O O . ARG A 1 237 ? -14.825 -3.675 1.600 1.00 96.56 237 ARG A O 1
ATOM 1935 N N . VAL A 1 238 ? -15.238 -3.340 3.782 1.00 94.44 238 VAL A N 1
ATOM 1936 C CA . VAL A 1 238 ? -16.649 -2.944 3.651 1.00 94.44 238 VAL A CA 1
ATOM 1937 C C . VAL A 1 238 ? -16.813 -1.471 4.023 1.00 94.44 238 VAL A C 1
ATOM 1939 O O . VAL A 1 238 ? -15.923 -0.882 4.646 1.00 94.44 238 VAL A O 1
ATOM 1942 N N . ALA A 1 239 ? -17.903 -0.833 3.591 1.00 92.25 239 ALA A N 1
ATOM 1943 C CA . ALA A 1 239 ? -18.077 0.590 3.856 1.00 92.25 239 ALA A CA 1
ATOM 1944 C C . ALA A 1 239 ? -18.380 0.827 5.341 1.00 92.25 239 ALA A C 1
ATOM 1946 O O . ALA A 1 239 ? -19.143 0.092 5.967 1.00 92.25 239 ALA A O 1
ATOM 1947 N N . ALA A 1 240 ? -17.766 1.866 5.902 1.00 94.12 240 ALA A N 1
ATOM 1948 C CA . ALA A 1 240 ? -18.004 2.308 7.263 1.00 94.12 240 ALA A CA 1
ATOM 1949 C C . ALA A 1 240 ? -17.881 3.822 7.368 1.00 94.12 240 ALA A C 1
ATOM 1951 O O . ALA A 1 240 ? -17.039 4.432 6.709 1.00 94.12 240 ALA A O 1
ATOM 1952 N N . HIS A 1 241 ? -18.742 4.410 8.191 1.00 92.38 241 HIS A N 1
ATOM 1953 C CA . HIS A 1 241 ? -18.903 5.850 8.312 1.00 92.38 241 HIS A CA 1
ATOM 1954 C C . HIS A 1 241 ? -19.008 6.242 9.777 1.00 92.38 241 HIS A C 1
ATOM 1956 O O . HIS A 1 241 ? -19.735 5.604 10.534 1.00 92.38 241 HIS A O 1
ATOM 1962 N N . ALA A 1 242 ? -18.330 7.325 10.147 1.00 94.38 242 ALA A N 1
ATOM 1963 C CA . ALA A 1 242 ? -18.457 7.976 11.442 1.00 94.38 242 ALA A CA 1
ATOM 1964 C C . ALA A 1 242 ? -19.085 9.360 11.284 1.00 94.38 242 ALA A C 1
ATOM 1966 O O . ALA A 1 242 ? -18.766 10.085 10.343 1.00 94.38 242 ALA A O 1
ATOM 1967 N N . SER A 1 243 ? -19.963 9.735 12.215 1.00 91.75 243 SER A N 1
ATOM 1968 C CA . SER A 1 243 ? -20.531 11.086 12.273 1.00 91.75 243 SER A CA 1
ATOM 1969 C C . SER A 1 243 ? -19.545 12.126 12.811 1.00 91.75 243 SER A C 1
ATOM 1971 O O . SER A 1 243 ? -19.651 13.301 12.464 1.00 91.75 243 SER A O 1
ATOM 1973 N N . HIS A 1 244 ? -18.590 11.713 13.650 1.00 94.31 244 HIS A N 1
ATOM 1974 C CA . HIS A 1 244 ? -17.590 12.610 14.221 1.00 94.31 244 HIS A CA 1
ATOM 1975 C C . HIS A 1 244 ? -16.394 12.761 13.281 1.00 94.31 244 HIS A C 1
ATOM 1977 O O . HIS A 1 244 ? -15.751 11.779 12.912 1.00 94.31 244 HIS A O 1
ATOM 1983 N N . ARG A 1 245 ? -16.044 14.004 12.934 1.00 93.31 245 ARG A N 1
ATOM 1984 C CA . ARG A 1 245 ? -14.957 14.304 11.981 1.00 93.31 245 ARG A CA 1
ATOM 1985 C C . ARG A 1 245 ? -13.576 13.806 12.432 1.00 93.31 245 ARG A C 1
ATOM 1987 O O . ARG A 1 245 ? -12.684 13.648 11.605 1.00 93.31 245 ARG A O 1
ATOM 1994 N N . ASP A 1 246 ? -13.390 13.630 13.741 1.00 95.50 246 ASP A N 1
ATOM 1995 C CA . ASP A 1 246 ? -12.133 13.190 14.360 1.00 95.50 246 ASP A CA 1
ATOM 1996 C C . ASP A 1 246 ? -12.194 11.724 14.823 1.00 95.50 246 ASP A C 1
ATOM 1998 O O . ASP A 1 246 ? -11.368 11.276 15.617 1.00 95.50 246 ASP A O 1
ATOM 2002 N N . LEU A 1 247 ? -13.172 10.968 14.320 1.00 97.81 247 LEU A N 1
ATOM 2003 C CA . LEU A 1 247 ? -13.245 9.521 14.463 1.00 97.81 247 LEU A CA 1
ATOM 2004 C C . LEU A 1 247 ? -13.119 8.876 13.082 1.00 97.81 247 LEU A C 1
ATOM 2006 O O . LEU A 1 247 ? -14.020 8.977 12.255 1.00 97.81 247 LEU A O 1
ATOM 2010 N N . LEU A 1 248 ? -12.008 8.189 12.830 1.00 98.19 248 LEU A N 1
ATOM 2011 C CA . LEU A 1 248 ? -11.813 7.438 11.589 1.00 98.19 248 LEU A CA 1
ATOM 2012 C C . LEU A 1 248 ? -12.232 5.985 11.803 1.00 98.19 248 LEU A C 1
ATOM 2014 O O . LEU A 1 248 ? -11.881 5.394 12.826 1.00 98.19 248 LEU A O 1
ATOM 2018 N N . VAL A 1 249 ? -12.959 5.401 10.846 1.00 97.75 249 VAL A N 1
ATOM 2019 C CA . VAL A 1 249 ? -13.452 4.019 10.957 1.00 97.75 249 VAL A CA 1
ATOM 2020 C C . VAL A 1 249 ? -13.252 3.245 9.667 1.00 97.75 249 VAL A C 1
ATOM 2022 O O . VAL A 1 249 ? -13.693 3.669 8.602 1.00 97.75 249 VAL A O 1
ATOM 2025 N N . SER A 1 250 ? -12.586 2.098 9.755 1.00 97.69 250 SER A N 1
ATOM 2026 C CA . SER A 1 250 ? -12.457 1.147 8.650 1.00 97.69 250 SER A CA 1
ATOM 2027 C C . SER A 1 250 ? -12.942 -0.230 9.084 1.00 97.69 250 SER A C 1
ATOM 2029 O O . SER A 1 250 ? -12.711 -0.651 10.215 1.00 97.69 250 SER A O 1
ATOM 2031 N N . ALA A 1 251 ? -13.640 -0.931 8.191 1.00 97.12 251 ALA A N 1
ATOM 2032 C CA . ALA A 1 251 ? -14.218 -2.237 8.474 1.00 97.12 251 ALA A CA 1
ATOM 2033 C C . ALA A 1 251 ? -13.839 -3.255 7.398 1.00 97.12 251 ALA A C 1
ATOM 2035 O O . ALA A 1 251 ? -13.750 -2.925 6.215 1.00 97.12 251 ALA A O 1
ATOM 2036 N N . PHE A 1 252 ? -13.629 -4.500 7.814 1.00 97.00 252 PHE A N 1
ATOM 2037 C CA . PHE A 1 252 ? -13.176 -5.599 6.970 1.00 97.00 252 PHE A CA 1
ATOM 2038 C C . PHE A 1 252 ? -13.969 -6.863 7.290 1.00 97.00 252 PHE A C 1
ATOM 2040 O O . PHE A 1 252 ? -14.245 -7.153 8.455 1.00 97.00 252 PHE A O 1
ATOM 2047 N N . HIS A 1 253 ? -14.329 -7.621 6.257 1.00 96.06 253 HIS A N 1
ATOM 2048 C CA . HIS A 1 253 ? -15.057 -8.883 6.357 1.00 96.06 253 HIS A CA 1
ATOM 2049 C C . HIS A 1 253 ? -14.317 -9.984 5.611 1.00 96.06 253 HIS A C 1
ATOM 2051 O O . HIS A 1 253 ? -13.943 -9.828 4.453 1.00 96.06 253 HIS A O 1
ATOM 2057 N N . HIS A 1 254 ? -14.133 -11.122 6.262 1.00 95.38 254 HIS A N 1
ATOM 2058 C CA . HIS A 1 254 ? -13.572 -12.313 5.653 1.00 95.38 254 HIS A CA 1
ATOM 2059 C C . HIS A 1 254 ? -14.669 -13.370 5.533 1.00 95.38 254 HIS A C 1
ATOM 2061 O O . HIS A 1 254 ? -14.944 -14.097 6.487 1.00 95.38 254 HIS A O 1
ATOM 2067 N N . ALA A 1 255 ? -15.265 -13.485 4.345 1.00 91.94 255 ALA A N 1
ATOM 2068 C CA . ALA A 1 255 ? -16.419 -14.353 4.106 1.00 91.94 255 ALA A CA 1
ATOM 2069 C C . ALA A 1 255 ? -16.153 -15.829 4.458 1.00 91.94 255 ALA A C 1
ATOM 2071 O O . ALA A 1 255 ? -16.957 -16.436 5.157 1.00 91.94 255 ALA A O 1
ATOM 2072 N N . GLU A 1 256 ? -15.002 -16.387 4.061 1.00 91.06 256 GLU A N 1
ATOM 2073 C CA . GLU A 1 256 ? -14.712 -17.820 4.275 1.00 91.06 256 GLU A CA 1
ATOM 2074 C C . GLU A 1 256 ? -14.533 -18.201 5.751 1.00 91.06 256 GLU A C 1
ATOM 2076 O O . GLU A 1 256 ? -14.901 -19.297 6.158 1.00 91.06 256 GLU A O 1
ATOM 2081 N N . THR A 1 257 ? -13.969 -17.303 6.565 1.00 91.56 257 THR A N 1
ATOM 2082 C CA . THR A 1 257 ? -13.780 -17.527 8.009 1.00 91.56 257 THR A CA 1
ATOM 2083 C C . THR A 1 257 ? -14.919 -16.939 8.835 1.00 91.56 257 THR A C 1
ATOM 2085 O O . THR A 1 257 ? -14.926 -17.078 10.056 1.00 91.56 257 THR A O 1
ATOM 2088 N N . GLN A 1 258 ? -15.867 -16.266 8.175 1.00 92.69 258 GLN A N 1
ATOM 2089 C CA . GLN A 1 258 ? -16.967 -15.530 8.782 1.00 92.69 258 GLN A CA 1
ATOM 2090 C C . GLN A 1 258 ? -16.510 -14.582 9.893 1.00 92.69 258 GLN A C 1
ATOM 2092 O O . GLN A 1 258 ? -17.191 -14.442 10.907 1.00 92.69 258 GLN A O 1
ATOM 2097 N N . ARG A 1 259 ? -15.361 -13.922 9.728 1.00 94.06 259 ARG A N 1
ATOM 2098 C CA . ARG A 1 259 ? -14.849 -12.948 10.701 1.00 94.06 259 ARG A CA 1
ATOM 2099 C C . ARG A 1 259 ? -14.950 -11.534 10.168 1.00 94.06 259 ARG A C 1
ATOM 2101 O O . ARG A 1 259 ? -14.783 -11.301 8.976 1.00 94.06 259 ARG A O 1
ATOM 2108 N N . ALA A 1 260 ? -15.154 -10.590 11.071 1.00 95.00 260 ALA A N 1
ATOM 2109 C CA . ALA A 1 260 ? -15.124 -9.172 10.768 1.00 95.00 260 ALA A CA 1
ATOM 2110 C C . ALA A 1 260 ? -14.263 -8.402 11.764 1.00 95.00 260 ALA A C 1
ATOM 2112 O O . ALA A 1 260 ? -14.066 -8.840 12.903 1.00 95.00 260 ALA A O 1
ATOM 2113 N N . GLN A 1 261 ? -13.724 -7.279 11.298 1.00 95.44 261 GLN A N 1
ATOM 2114 C CA . GLN A 1 261 ? -12.902 -6.367 12.078 1.00 95.44 261 GLN A CA 1
ATOM 2115 C C . GLN A 1 261 ? -13.301 -4.936 11.784 1.00 95.44 261 GLN A C 1
ATOM 2117 O O . GLN A 1 261 ? -13.476 -4.572 10.625 1.00 95.44 261 GLN A O 1
ATOM 2122 N N . VAL A 1 262 ? -13.419 -4.127 12.827 1.00 97.25 262 VAL A N 1
ATOM 2123 C CA . VAL A 1 262 ? -13.699 -2.699 12.729 1.00 97.25 262 VAL A CA 1
ATOM 2124 C C . 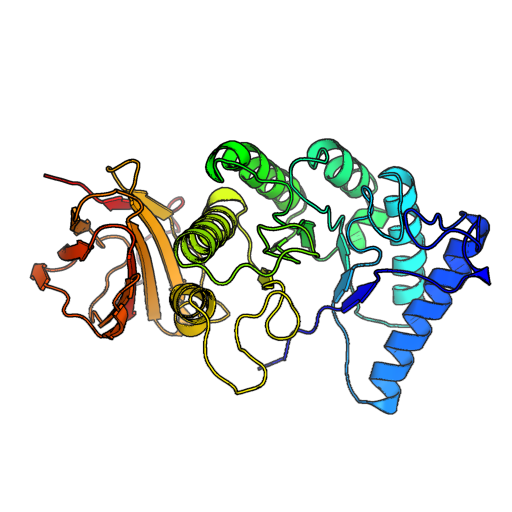VAL A 1 262 ? -12.638 -1.963 13.530 1.00 97.25 262 VAL A C 1
ATOM 2126 O O . VAL A 1 262 ? -12.484 -2.200 14.727 1.00 97.25 262 VAL A O 1
ATOM 2129 N N . ILE A 1 263 ? -11.882 -1.104 12.859 1.00 98.38 263 ILE A N 1
ATOM 2130 C CA . ILE A 1 263 ? -10.800 -0.311 13.436 1.00 98.38 263 ILE A CA 1
ATOM 2131 C C . ILE A 1 263 ? -11.311 1.113 13.609 1.00 98.38 263 ILE A C 1
ATOM 2133 O O . ILE A 1 263 ? -11.727 1.743 12.639 1.00 98.38 263 ILE A O 1
ATOM 2137 N N . PHE A 1 264 ? -11.249 1.613 14.837 1.00 98.44 264 PHE A N 1
ATOM 2138 C CA . PHE A 1 264 ? -11.624 2.968 15.223 1.00 98.44 264 PHE A CA 1
ATOM 2139 C C . PHE A 1 264 ? -10.364 3.741 15.602 1.00 98.44 264 PHE A C 1
ATOM 2141 O O . PHE A 1 264 ? -9.599 3.273 16.444 1.00 98.44 264 PHE A O 1
ATOM 2148 N N . ILE A 1 265 ? -10.159 4.926 15.030 1.00 98.50 265 ILE A N 1
ATOM 2149 C CA . ILE A 1 265 ? -9.075 5.844 15.400 1.00 98.50 265 ILE A CA 1
ATOM 2150 C C . ILE A 1 265 ? -9.712 7.131 15.917 1.00 98.50 265 ILE A C 1
ATOM 2152 O O . ILE A 1 265 ? -10.239 7.920 15.134 1.00 98.50 265 ILE A O 1
ATOM 2156 N N . ASN A 1 266 ? -9.666 7.339 17.233 1.00 98.06 266 ASN A N 1
ATOM 2157 C CA . ASN A 1 266 ? -10.027 8.613 17.840 1.00 98.06 266 ASN A CA 1
ATOM 2158 C C . ASN A 1 266 ? -8.801 9.530 17.818 1.00 98.06 266 ASN A C 1
ATOM 2160 O O . ASN A 1 266 ? -7.854 9.316 18.578 1.00 98.06 266 ASN A O 1
ATOM 2164 N N . ARG A 1 267 ? -8.828 10.553 16.962 1.00 96.00 267 ARG A N 1
ATOM 2165 C CA . ARG A 1 267 ? -7.783 11.589 16.895 1.00 96.00 267 ARG A CA 1
ATOM 2166 C C . ARG A 1 267 ? -8.153 12.866 17.655 1.00 96.00 267 ARG A C 1
ATOM 2168 O O . ARG A 1 267 ? -7.416 13.845 17.596 1.00 96.00 267 ARG A O 1
ATOM 2175 N N . ALA A 1 268 ? -9.294 12.887 18.342 1.00 95.81 268 ALA A N 1
ATOM 2176 C CA . ALA A 1 268 ? -9.697 14.025 19.149 1.00 95.81 268 ALA A CA 1
ATOM 2177 C C . ALA A 1 268 ? -8.872 14.098 20.442 1.00 95.81 268 ALA A C 1
ATOM 2179 O O . ALA A 1 268 ? -8.514 13.083 21.043 1.00 95.81 268 ALA A O 1
ATOM 2180 N N . ALA A 1 269 ? -8.664 15.321 20.933 1.00 95.19 269 ALA A N 1
ATOM 2181 C CA . ALA A 1 269 ? -8.081 15.583 22.250 1.00 95.19 269 ALA A CA 1
ATOM 2182 C C . ALA A 1 269 ? -9.073 15.343 23.412 1.00 95.19 269 ALA A C 1
ATOM 2184 O O . ALA A 1 269 ? -8.841 15.791 24.533 1.00 95.19 269 ALA A O 1
ATOM 2185 N N . MET A 1 270 ? -10.178 14.640 23.152 1.00 96.75 270 MET A N 1
ATOM 2186 C CA . MET A 1 270 ? -11.192 14.265 24.133 1.00 96.75 270 MET A CA 1
ATOM 2187 C C . MET A 1 270 ? -11.579 12.794 23.974 1.00 96.75 270 MET A C 1
ATOM 2189 O O . MET A 1 270 ? -11.403 12.200 22.908 1.00 96.75 270 MET A O 1
ATOM 2193 N N . ASN A 1 271 ? -12.095 12.212 25.052 1.00 97.38 271 ASN A N 1
ATOM 2194 C CA . ASN A 1 271 ? -12.639 10.860 25.024 1.00 97.38 271 ASN A CA 1
ATOM 2195 C C . ASN A 1 271 ? -13.984 10.877 24.291 1.00 97.38 271 ASN A C 1
ATOM 2197 O O . ASN A 1 271 ? -14.759 11.814 24.471 1.00 97.38 271 ASN A O 1
ATOM 2201 N N . LEU A 1 272 ? -14.258 9.838 23.507 1.00 97.38 272 LEU A N 1
ATOM 2202 C CA . LEU A 1 272 ? -15.521 9.658 22.799 1.00 97.38 272 LEU A CA 1
ATOM 2203 C C . LEU A 1 272 ? -16.240 8.412 23.321 1.00 97.38 272 LEU A C 1
ATOM 2205 O O . LEU A 1 272 ? -15.625 7.357 23.502 1.00 97.38 272 LEU A O 1
ATOM 2209 N N . GLU A 1 273 ? -17.550 8.525 23.516 1.00 95.31 273 GLU A N 1
ATOM 2210 C CA . GLU A 1 273 ? -18.445 7.383 23.691 1.00 95.31 273 GLU A CA 1
ATOM 2211 C C . GLU A 1 273 ? -19.190 7.143 22.381 1.00 95.31 273 GLU A C 1
ATOM 2213 O O . GLU A 1 273 ? -19.978 7.972 21.933 1.00 95.31 273 GLU A O 1
ATOM 2218 N N . VAL A 1 274 ? -18.923 6.006 21.746 1.00 94.06 274 VAL A N 1
ATOM 2219 C CA . VAL A 1 274 ? -19.384 5.725 20.386 1.00 94.06 274 VAL A CA 1
ATOM 2220 C C . VAL A 1 274 ? -20.426 4.619 20.412 1.00 94.06 274 VAL A C 1
ATOM 2222 O O . VAL A 1 274 ? -20.138 3.509 20.860 1.00 94.06 274 VAL A O 1
ATOM 2225 N N . ASN A 1 275 ? -21.620 4.904 19.890 1.00 93.88 275 ASN A N 1
ATOM 2226 C CA . ASN A 1 275 ? -22.633 3.890 19.612 1.00 93.88 275 ASN A CA 1
ATOM 2227 C C . ASN A 1 275 ? -22.437 3.367 18.183 1.00 93.88 275 ASN A C 1
ATOM 2229 O O . ASN A 1 275 ? -22.482 4.130 17.217 1.00 93.88 275 ASN A O 1
ATOM 2233 N N . VAL A 1 276 ? -22.229 2.062 18.043 1.00 93.44 276 VAL A N 1
ATOM 2234 C CA . VAL A 1 276 ? -21.966 1.407 16.761 1.00 93.44 276 VAL A CA 1
ATOM 2235 C C . VAL A 1 276 ? -23.192 0.612 16.332 1.00 93.44 276 VAL A C 1
ATOM 2237 O O . VAL A 1 276 ? -23.677 -0.230 17.084 1.00 93.44 276 VAL A O 1
ATOM 2240 N N . ASP A 1 277 ? -23.671 0.861 15.114 1.00 92.25 277 ASP A N 1
ATOM 2241 C CA . ASP A 1 277 ? -24.655 0.029 14.422 1.00 92.25 277 ASP A CA 1
ATOM 2242 C C . ASP A 1 277 ? -23.929 -0.879 13.422 1.00 92.25 277 ASP A C 1
ATOM 2244 O O . ASP A 1 277 ? -23.327 -0.406 12.462 1.00 92.25 277 ASP A O 1
ATOM 2248 N N . SER A 1 278 ? -23.990 -2.190 13.652 1.00 89.25 278 SER A N 1
ATOM 2249 C CA . SER A 1 278 ? -23.380 -3.216 12.801 1.00 89.25 278 SER A CA 1
ATOM 2250 C C . SER A 1 278 ? -24.412 -4.054 12.035 1.00 89.25 278 SER A C 1
ATOM 2252 O O . SER A 1 278 ? -24.141 -5.197 11.680 1.00 89.25 278 SER A O 1
ATOM 2254 N N . ASN A 1 279 ? -25.606 -3.521 11.755 1.00 83.88 279 ASN A N 1
ATOM 2255 C CA . ASN A 1 279 ? -26.679 -4.258 11.073 1.00 83.88 279 ASN A CA 1
ATOM 2256 C C . ASN A 1 279 ? -26.242 -4.858 9.723 1.00 83.88 279 ASN A C 1
ATOM 2258 O O . ASN A 1 279 ? -26.648 -5.967 9.375 1.00 83.88 279 ASN A O 1
ATOM 2262 N N . ASN A 1 280 ? -25.365 -4.165 8.992 1.00 81.06 280 ASN A N 1
ATOM 2263 C CA . ASN A 1 280 ? -24.828 -4.628 7.706 1.00 81.06 280 ASN A CA 1
ATOM 2264 C C . ASN A 1 280 ? -23.558 -5.489 7.830 1.00 81.06 280 ASN A C 1
ATOM 2266 O O . ASN A 1 280 ? -23.031 -5.966 6.829 1.00 81.06 280 ASN A O 1
ATOM 2270 N N . LEU A 1 281 ? -23.081 -5.726 9.052 1.00 85.81 281 LEU A N 1
ATOM 2271 C CA . LEU A 1 281 ? -21.960 -6.608 9.357 1.00 85.81 281 LEU A CA 1
ATOM 2272 C C . LEU A 1 281 ? -22.254 -7.320 10.683 1.00 85.81 281 LEU A C 1
ATOM 2274 O O . LEU A 1 281 ? -21.745 -6.890 11.717 1.00 85.81 281 LEU A O 1
ATOM 2278 N N . PRO A 1 282 ? -23.113 -8.360 10.684 1.00 85.12 282 PRO A N 1
ATOM 2279 C CA . PRO A 1 282 ? -23.772 -8.833 11.893 1.00 85.12 282 PRO A CA 1
ATOM 2280 C C . PRO A 1 282 ? -22.810 -9.580 12.830 1.00 85.12 282 PRO A C 1
ATOM 2282 O O . PRO A 1 282 ? -22.745 -10.812 12.827 1.00 85.12 282 PRO A O 1
ATOM 2285 N N . LEU A 1 283 ? -22.040 -8.820 13.609 1.00 87.25 283 LEU A N 1
ATOM 2286 C CA . LEU A 1 283 ? -21.117 -9.285 14.636 1.00 87.25 283 LEU A CA 1
ATOM 2287 C C . LEU A 1 283 ? -21.883 -9.973 15.772 1.00 87.25 283 LEU A C 1
ATOM 2289 O O . LEU A 1 283 ? -22.803 -9.392 16.341 1.00 87.25 283 LEU A O 1
ATOM 2293 N N . GLN A 1 284 ? -21.495 -11.204 16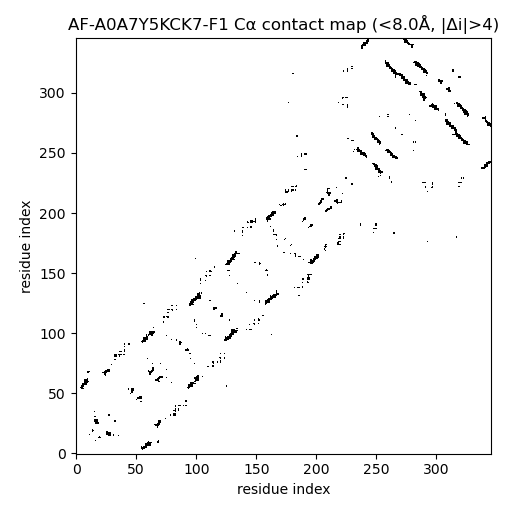.100 1.00 84.88 284 GLN A N 1
ATOM 2294 C CA . GLN A 1 284 ? -22.098 -12.012 17.170 1.00 84.88 284 GLN A CA 1
ATOM 2295 C C . GLN A 1 284 ? -21.219 -12.096 18.418 1.00 84.88 284 GLN A C 1
ATOM 2297 O O . GLN A 1 284 ? -21.713 -12.174 19.538 1.00 84.88 284 GLN A O 1
ATOM 2302 N N . THR A 1 285 ? -19.905 -12.120 18.217 1.00 86.50 285 THR A N 1
ATOM 2303 C CA . THR A 1 285 ? -18.905 -12.076 19.284 1.00 86.50 285 THR A CA 1
ATOM 2304 C C . THR A 1 285 ? -18.143 -10.768 19.167 1.00 86.50 285 THR A C 1
ATOM 2306 O O . THR A 1 285 ? -17.931 -10.294 18.054 1.00 86.50 285 THR A O 1
ATOM 2309 N N . LEU A 1 286 ? -17.753 -10.168 20.292 1.00 91.44 286 LEU A N 1
ATOM 2310 C CA . LEU A 1 286 ? -16.999 -8.917 20.301 1.00 91.44 286 LEU A CA 1
ATOM 2311 C C . LEU A 1 286 ? -15.761 -9.068 21.183 1.00 91.44 286 LEU A C 1
ATOM 2313 O O . LEU A 1 286 ? -15.850 -9.283 22.391 1.00 91.44 286 LEU A O 1
ATOM 2317 N N . GLU A 1 287 ? -14.593 -8.922 20.569 1.00 95.00 287 GLU A N 1
ATOM 2318 C CA . GLU A 1 287 ? -13.315 -8.758 21.253 1.00 95.00 287 GLU A CA 1
ATOM 2319 C C . GLU A 1 287 ? -12.699 -7.436 20.820 1.00 95.00 287 GLU A C 1
ATOM 2321 O O . GLU A 1 287 ? -12.589 -7.181 19.624 1.00 95.00 287 GLU A O 1
ATOM 2326 N N . ALA A 1 288 ? -12.280 -6.605 21.773 1.00 97.06 288 ALA A N 1
ATOM 2327 C CA . ALA A 1 288 ? -11.656 -5.325 21.472 1.00 97.06 288 ALA A CA 1
ATOM 2328 C C . ALA A 1 288 ? -10.237 -5.232 22.023 1.00 97.06 288 ALA A C 1
ATOM 2330 O O . ALA A 1 288 ? -9.952 -5.679 23.138 1.00 97.06 288 ALA A O 1
ATOM 2331 N N . TYR A 1 289 ? -9.368 -4.597 21.242 1.00 98.38 289 TYR A N 1
ATOM 2332 C CA . TYR A 1 289 ? -7.981 -4.322 21.589 1.00 98.38 289 TYR A CA 1
ATOM 2333 C C . TYR A 1 289 ? -7.706 -2.837 21.426 1.00 98.38 289 TYR A C 1
ATOM 2335 O O . TYR A 1 289 ? -7.973 -2.280 20.364 1.00 98.38 289 TYR A O 1
ATOM 2343 N N . ARG A 1 290 ? -7.136 -2.194 22.445 1.00 98.38 290 ARG A N 1
ATOM 2344 C CA . ARG A 1 290 ? -6.886 -0.751 22.453 1.00 98.38 290 ARG A CA 1
ATOM 2345 C C . ARG A 1 290 ? -5.401 -0.421 22.530 1.00 98.38 290 ARG A C 1
ATOM 2347 O O . ARG A 1 290 ? -4.656 -1.000 23.321 1.00 98.38 290 ARG A O 1
ATOM 2354 N N . THR A 1 291 ? -4.996 0.538 21.706 1.00 98.56 291 THR A N 1
ATOM 2355 C CA . THR A 1 291 ? -3.680 1.170 21.713 1.00 98.56 291 THR A CA 1
ATOM 2356 C C . THR A 1 291 ? -3.843 2.669 21.971 1.00 98.56 291 THR A C 1
ATOM 2358 O O . THR A 1 291 ? -4.605 3.338 21.280 1.00 98.56 291 THR A O 1
ATOM 2361 N N . SER A 1 292 ? -3.113 3.198 22.944 1.00 97.62 292 SER A N 1
ATOM 2362 C CA . SER A 1 292 ? -2.972 4.618 23.280 1.00 97.62 292 SER A CA 1
ATOM 2363 C C . SER A 1 292 ? -1.571 4.852 23.854 1.00 97.62 292 SER A C 1
ATOM 2365 O O . SER A 1 292 ? -0.793 3.909 23.998 1.00 97.62 292 SER A O 1
ATOM 2367 N N . GLN A 1 293 ? -1.227 6.087 24.227 1.00 96.06 293 GLN A N 1
ATOM 2368 C CA . GLN A 1 293 ? 0.077 6.362 24.841 1.00 96.06 293 GLN A CA 1
ATOM 2369 C C . GLN A 1 293 ? 0.351 5.522 26.107 1.00 96.06 293 GLN A C 1
ATOM 2371 O O . GLN A 1 293 ? 1.496 5.130 26.357 1.00 96.06 293 GLN A O 1
ATOM 2376 N N . SER A 1 294 ? -0.687 5.238 26.899 1.00 96.12 294 SER A N 1
ATOM 2377 C CA . SER A 1 294 ? -0.604 4.455 28.138 1.00 96.12 294 SER A CA 1
ATOM 2378 C C . SER A 1 294 ? -0.993 2.984 27.959 1.00 96.12 294 SER A C 1
ATOM 2380 O O . SER A 1 294 ? -0.619 2.154 28.787 1.00 96.12 294 SER A O 1
ATOM 2382 N N . GLU A 1 295 ? -1.694 2.633 26.882 1.00 97.31 295 GLU A N 1
ATOM 2383 C CA . GLU A 1 295 ? -2.227 1.290 26.652 1.00 97.31 295 GLU A CA 1
ATOM 2384 C C . GLU A 1 295 ? -1.603 0.673 25.403 1.00 97.31 295 GLU A C 1
ATOM 2386 O O . GLU A 1 295 ? -1.730 1.177 24.294 1.00 97.31 295 GLU A O 1
ATOM 2391 N N . LYS A 1 296 ? -0.909 -0.448 25.561 1.00 97.31 296 LYS A N 1
ATOM 2392 C CA . LYS A 1 296 ? -0.099 -1.046 24.495 1.00 97.31 296 LYS A CA 1
ATOM 2393 C C . LYS A 1 296 ? -0.755 -2.317 23.956 1.00 97.31 296 LYS A C 1
ATOM 2395 O O . LYS A 1 296 ? -0.352 -3.411 24.339 1.00 97.31 296 LYS A O 1
ATOM 2400 N N . HIS A 1 297 ? -1.750 -2.157 23.075 1.00 97.69 297 HIS A N 1
ATOM 2401 C CA . HIS A 1 297 ? -2.544 -3.250 22.479 1.00 97.69 297 HIS A CA 1
ATOM 2402 C C . HIS A 1 297 ? -3.175 -4.163 23.548 1.00 97.69 297 HIS A C 1
ATOM 2404 O O . HIS A 1 297 ? -3.036 -5.383 23.536 1.00 97.69 297 HIS A O 1
ATOM 2410 N N . ILE A 1 298 ? -3.838 -3.556 24.535 1.00 97.88 298 ILE A N 1
ATOM 2411 C CA . ILE A 1 298 ? -4.472 -4.299 25.633 1.00 97.88 298 ILE A CA 1
ATOM 2412 C C . ILE A 1 298 ? -5.885 -4.730 25.245 1.00 97.88 298 ILE A C 1
ATOM 2414 O O . ILE A 1 298 ? -6.570 -4.019 24.512 1.00 97.88 298 ILE A O 1
ATOM 2418 N N . ARG A 1 299 ? -6.358 -5.858 25.781 1.00 97.50 299 ARG A N 1
ATOM 2419 C CA . ARG A 1 299 ? -7.766 -6.250 25.650 1.00 97.50 299 ARG A CA 1
ATOM 2420 C C . ARG A 1 299 ? -8.645 -5.318 26.487 1.00 97.50 299 ARG A C 1
ATOM 2422 O O . ARG A 1 299 ? -8.331 -5.065 27.648 1.00 97.50 299 ARG A O 1
ATOM 2429 N N . VAL A 1 300 ? -9.755 -4.857 25.920 1.00 96.00 300 VAL A N 1
ATOM 2430 C CA . VAL A 1 300 ? -10.747 -4.013 26.603 1.00 96.00 300 VAL A CA 1
ATOM 2431 C C . VAL A 1 300 ? -12.150 -4.598 26.456 1.00 96.00 300 VAL A C 1
ATOM 2433 O O . VAL A 1 300 ? -12.409 -5.408 25.564 1.00 96.00 300 VAL A O 1
ATOM 2436 N N . ALA A 1 301 ? -13.049 -4.220 27.362 1.00 89.19 301 ALA A N 1
ATOM 2437 C CA . ALA A 1 301 ? -14.448 -4.622 27.290 1.00 89.19 301 ALA A CA 1
ATOM 2438 C C . ALA A 1 301 ? -15.189 -3.849 26.187 1.00 89.19 301 ALA A C 1
ATOM 2440 O O . ALA A 1 301 ? -14.888 -2.683 25.927 1.00 89.19 301 ALA A O 1
ATOM 2441 N N . VAL A 1 302 ? -16.179 -4.504 25.582 1.00 87.38 302 VAL A N 1
ATOM 2442 C CA . VAL A 1 302 ? -17.168 -3.887 24.693 1.00 87.38 302 VAL A CA 1
ATOM 2443 C C . VAL A 1 302 ? -18.530 -4.050 25.344 1.00 87.38 302 VAL A C 1
ATOM 2445 O O . VAL A 1 302 ? -18.874 -5.149 25.782 1.00 87.38 302 VAL A O 1
ATOM 2448 N N . GLU A 1 303 ? -19.298 -2.970 25.426 1.00 86.75 303 GLU A N 1
ATOM 2449 C CA . GLU A 1 303 ? -20.643 -3.017 25.986 1.00 86.75 303 GLU A CA 1
ATOM 2450 C C . GLU A 1 303 ? -21.629 -3.358 24.866 1.00 86.75 303 GLU A C 1
ATOM 2452 O O . GLU A 1 303 ? -21.983 -2.513 24.043 1.00 86.75 303 GLU A O 1
ATOM 2457 N N . GLN A 1 304 ? -22.061 -4.617 24.800 1.00 81.31 304 GLN A N 1
ATOM 2458 C CA . GLN A 1 304 ? -23.154 -5.001 23.912 1.00 81.31 304 GLN A CA 1
ATOM 2459 C C . GLN A 1 304 ? -24.455 -4.383 24.436 1.00 81.31 304 GLN A C 1
ATOM 2461 O O . GLN A 1 304 ? -24.866 -4.692 25.552 1.00 81.31 304 GLN A O 1
ATOM 2466 N N . ILE A 1 305 ? -25.117 -3.546 23.632 1.00 76.62 305 ILE A N 1
ATOM 2467 C CA . ILE A 1 305 ? -26.382 -2.918 24.033 1.00 76.62 305 ILE A CA 1
ATOM 2468 C C . ILE A 1 305 ? -27.543 -3.866 23.714 1.00 76.62 305 ILE A C 1
ATOM 2470 O O . ILE A 1 305 ? -28.231 -4.346 24.610 1.00 76.62 305 ILE A O 1
ATOM 2474 N N . VAL A 1 306 ? -27.762 -4.150 22.426 1.00 77.94 306 VAL A N 1
ATOM 2475 C CA . VAL A 1 306 ? -28.802 -5.073 21.945 1.00 77.94 306 VAL A CA 1
ATOM 2476 C C . VAL A 1 306 ? -28.536 -5.458 20.491 1.00 77.94 306 VAL A C 1
ATOM 2478 O O . VAL A 1 306 ? -28.201 -4.598 19.681 1.00 77.94 306 VAL A O 1
ATOM 2481 N N . GLY A 1 307 ? -28.707 -6.735 20.135 1.00 81.12 307 GLY A N 1
ATOM 2482 C CA . GLY A 1 307 ? -28.590 -7.203 18.746 1.00 81.12 307 GLY A CA 1
ATOM 2483 C C . GLY A 1 307 ? -27.277 -6.770 18.087 1.00 81.12 307 GLY A C 1
ATOM 2484 O O . GLY A 1 307 ? -26.204 -7.105 18.574 1.00 81.12 307 GLY A O 1
ATOM 2485 N N . GLN A 1 308 ? -27.365 -5.978 17.015 1.00 86.62 308 GLN A N 1
ATOM 2486 C CA . GLN A 1 308 ? -26.204 -5.457 16.284 1.00 86.62 308 GLN A CA 1
ATOM 2487 C C . GLN A 1 308 ? -25.711 -4.082 16.754 1.00 86.62 308 GLN A C 1
ATOM 2489 O O . GLN A 1 308 ? -24.904 -3.452 16.067 1.00 86.62 308 GLN A O 1
ATOM 2494 N N . HIS A 1 309 ? -26.158 -3.629 17.924 1.00 90.44 309 HIS A N 1
ATOM 2495 C CA . HIS A 1 309 ? -25.758 -2.362 18.521 1.00 90.44 309 HIS A CA 1
ATOM 2496 C C . HIS A 1 309 ? -24.864 -2.582 19.741 1.00 90.44 309 HIS A C 1
ATOM 2498 O O . HIS A 1 309 ? -25.241 -3.288 20.683 1.00 90.44 309 HIS A O 1
ATOM 2504 N N . PHE A 1 310 ? -23.698 -1.941 19.744 1.00 92.25 310 PHE A N 1
ATOM 2505 C CA . PHE A 1 310 ? -22.757 -1.959 20.864 1.00 92.25 310 PHE A CA 1
ATOM 2506 C C . PHE A 1 310 ? -22.152 -0.576 21.102 1.00 92.25 310 PHE A C 1
ATOM 2508 O O . PHE A 1 310 ? -22.166 0.282 20.219 1.00 92.25 310 PHE A O 1
ATOM 2515 N N . ARG A 1 311 ? -21.625 -0.356 22.306 1.00 92.75 311 ARG A N 1
ATOM 2516 C CA . ARG A 1 311 ? -20.962 0.882 22.711 1.00 92.75 311 ARG A CA 1
ATOM 2517 C C . ARG A 1 311 ? -19.477 0.654 22.952 1.00 92.75 311 ARG A C 1
ATOM 2519 O O . ARG A 1 311 ? -19.065 -0.367 23.508 1.00 92.75 311 ARG A O 1
ATOM 2526 N N . LEU A 1 312 ? -18.680 1.639 22.547 1.00 94.00 312 LEU A N 1
ATOM 2527 C CA . LEU A 1 312 ? -17.247 1.707 22.801 1.00 94.00 312 LEU A CA 1
ATOM 2528 C C . LEU A 1 312 ? -16.887 3.000 23.520 1.00 94.00 312 LEU A C 1
ATOM 2530 O O . LEU A 1 312 ? -17.346 4.077 23.150 1.00 94.00 312 LEU A O 1
ATOM 2534 N N . TYR A 1 313 ? -15.980 2.885 24.484 1.00 95.25 313 TYR A N 1
ATOM 2535 C CA . TYR A 1 313 ? -15.261 4.022 25.041 1.00 95.25 313 TYR A CA 1
ATOM 2536 C C . TYR A 1 313 ? -13.901 4.155 24.351 1.00 95.25 313 TYR A C 1
ATOM 2538 O O . TYR A 1 313 ? -13.051 3.258 24.446 1.00 95.25 313 TYR A O 1
ATOM 2546 N N . LEU A 1 314 ? -13.694 5.280 23.669 1.00 97.25 314 LEU A N 1
ATOM 2547 C CA . LEU A 1 314 ? -12.481 5.601 22.928 1.00 97.25 314 LEU A CA 1
ATOM 2548 C C . LEU A 1 314 ? -11.762 6.778 23.610 1.00 97.25 314 LEU A C 1
ATOM 2550 O O . LEU A 1 314 ? -12.150 7.928 23.401 1.00 97.25 314 LEU A O 1
ATOM 2554 N N . PRO A 1 315 ? -10.707 6.535 24.410 1.00 97.62 315 PRO A N 1
ATOM 2555 C CA . PRO A 1 315 ? -9.861 7.593 24.954 1.00 97.62 315 PRO A CA 1
ATOM 2556 C C . PRO A 1 315 ? -9.358 8.559 23.875 1.00 97.62 315 PRO A C 1
ATOM 2558 O O . PRO A 1 315 ? -9.241 8.170 22.708 1.00 97.62 315 PRO A O 1
ATOM 2561 N N . SER A 1 316 ? -9.023 9.790 24.263 1.00 97.12 316 SER A N 1
ATOM 2562 C CA . SER A 1 316 ? -8.326 10.727 23.375 1.00 97.12 316 SER A CA 1
ATOM 2563 C C . SER A 1 316 ? -7.052 10.095 22.810 1.00 97.12 316 SER A C 1
ATOM 2565 O O . SER A 1 316 ? -6.356 9.363 23.517 1.00 97.12 316 SER A O 1
ATOM 2567 N N . PHE A 1 317 ? -6.768 10.351 21.529 1.00 96.88 317 PHE A N 1
ATOM 2568 C CA . PHE A 1 317 ? -5.631 9.763 20.806 1.00 96.88 317 PHE A CA 1
ATOM 2569 C C . PHE A 1 317 ? -5.496 8.252 21.059 1.00 96.88 317 PHE A C 1
ATOM 2571 O O . PHE A 1 317 ? -4.558 7.782 21.711 1.00 96.88 317 PHE A O 1
ATOM 2578 N N . SER A 1 318 ? -6.470 7.480 20.573 1.00 98.25 318 SER A N 1
ATOM 2579 C CA . SER A 1 318 ? -6.482 6.022 20.715 1.00 98.25 318 SER A CA 1
ATOM 2580 C C . SER A 1 318 ? -6.928 5.311 19.443 1.00 98.25 318 SER A C 1
ATOM 2582 O O . SER A 1 318 ? -7.665 5.852 18.620 1.00 98.25 318 SER A O 1
ATOM 2584 N N . ILE A 1 319 ? -6.466 4.073 19.290 1.00 98.69 319 ILE A N 1
ATOM 2585 C CA . ILE A 1 319 ? -6.911 3.140 18.258 1.00 98.69 319 ILE A CA 1
ATOM 2586 C C . ILE A 1 319 ? -7.542 1.955 18.971 1.00 98.69 319 ILE A C 1
ATOM 2588 O O . ILE A 1 319 ? -6.898 1.339 19.821 1.00 98.69 319 ILE A O 1
ATOM 2592 N N . THR A 1 320 ? -8.775 1.616 18.619 1.00 98.44 320 THR A N 1
ATOM 2593 C CA . THR A 1 320 ? -9.446 0.414 19.115 1.00 98.44 320 THR A CA 1
ATOM 2594 C C . THR A 1 320 ? -9.858 -0.443 17.933 1.00 98.44 320 THR A C 1
ATOM 2596 O O . THR A 1 320 ? -10.609 0.023 17.082 1.00 98.44 320 THR A O 1
ATOM 2599 N N . THR A 1 321 ? -9.411 -1.694 17.887 1.00 98.31 321 THR A N 1
ATOM 2600 C CA . THR A 1 321 ? -9.910 -2.671 16.916 1.00 98.31 321 THR A CA 1
ATOM 2601 C C . THR A 1 321 ? -10.867 -3.624 17.604 1.00 98.31 321 THR A C 1
ATOM 2603 O O . THR A 1 321 ? -10.495 -4.293 18.568 1.00 98.31 321 THR A O 1
ATOM 2606 N N . VAL A 1 322 ? -12.094 -3.691 17.095 1.00 97.00 322 VAL A N 1
ATOM 2607 C CA . VAL A 1 322 ? -13.107 -4.676 17.472 1.00 97.00 322 VAL A CA 1
ATOM 2608 C C . VAL A 1 322 ? -13.094 -5.795 16.445 1.00 97.00 322 VAL A C 1
ATOM 2610 O O . VAL A 1 322 ? -13.141 -5.536 15.246 1.00 97.00 322 VAL A O 1
ATOM 2613 N N . THR A 1 323 ? -13.056 -7.041 16.897 1.00 95.12 323 THR A N 1
ATOM 2614 C CA . THR A 1 323 ? -13.160 -8.222 16.040 1.00 95.12 323 THR A CA 1
ATOM 2615 C C . THR A 1 323 ? -14.287 -9.124 16.512 1.00 95.12 323 THR A C 1
ATOM 2617 O O . THR A 1 323 ? -14.624 -9.142 17.696 1.00 95.12 323 THR A O 1
ATOM 2620 N N . GLY A 1 324 ? -14.853 -9.888 15.584 1.00 92.94 324 GLY A N 1
ATOM 2621 C CA . GLY A 1 324 ? -15.932 -10.811 15.894 1.00 92.94 324 GLY A CA 1
ATOM 2622 C C . GLY A 1 324 ? -16.220 -11.807 14.789 1.00 92.94 324 GLY A C 1
ATOM 2623 O O . GLY A 1 324 ? -15.715 -11.692 13.669 1.00 92.94 324 GLY A O 1
ATOM 2624 N N . THR A 1 325 ? -17.047 -12.793 15.113 1.00 92.12 325 THR A N 1
ATOM 2625 C CA . THR A 1 325 ? -17.687 -13.674 14.134 1.00 92.12 325 THR A CA 1
ATOM 2626 C C . THR A 1 325 ? -18.929 -13.003 13.563 1.00 92.12 325 THR A C 1
ATOM 2628 O O . THR A 1 325 ? -19.629 -12.276 14.263 1.00 92.12 325 THR A O 1
ATOM 2631 N N . THR A 1 326 ? -19.210 -13.259 12.292 1.00 89.19 326 THR A N 1
ATOM 2632 C CA . THR A 1 326 ? -20.384 -12.764 11.570 1.00 89.19 326 THR A CA 1
ATOM 2633 C C . THR A 1 326 ? -21.369 -13.897 11.340 1.00 89.19 326 THR A C 1
ATOM 2635 O O . THR A 1 326 ? -20.964 -15.012 11.012 1.00 89.19 326 THR A O 1
ATOM 2638 N N . ALA A 1 327 ? -22.664 -13.621 11.485 1.00 80.62 327 ALA A N 1
ATOM 2639 C CA . ALA A 1 327 ? -23.688 -14.570 11.060 1.00 80.62 327 ALA A CA 1
ATOM 2640 C C . ALA A 1 327 ? -23.589 -14.813 9.540 1.00 80.62 327 ALA A C 1
ATOM 2642 O O . ALA A 1 327 ? -23.408 -13.865 8.773 1.00 80.62 327 ALA A O 1
ATOM 2643 N N . THR A 1 328 ? -23.756 -16.057 9.074 1.00 63.72 328 THR A N 1
ATOM 2644 C CA . THR A 1 328 ? -24.061 -16.312 7.654 1.00 63.72 328 THR A CA 1
ATOM 2645 C C . THR A 1 328 ? -25.362 -15.595 7.316 1.00 63.72 328 THR A C 1
ATOM 2647 O O . THR A 1 328 ? -26.403 -15.911 7.897 1.00 63.72 328 THR A O 1
ATOM 2650 N N . ARG A 1 329 ? -25.334 -14.666 6.358 1.00 51.66 329 ARG A N 1
ATOM 2651 C CA . ARG A 1 329 ? -26.566 -14.226 5.702 1.00 51.66 329 ARG A CA 1
ATOM 2652 C C . ARG A 1 329 ? -27.120 -15.463 4.989 1.00 51.66 329 ARG A C 1
ATOM 2654 O O . ARG A 1 329 ? -26.411 -16.042 4.175 1.00 51.66 329 ARG A O 1
ATOM 2661 N N . GLN A 1 330 ? -28.327 -15.922 5.325 1.00 39.03 330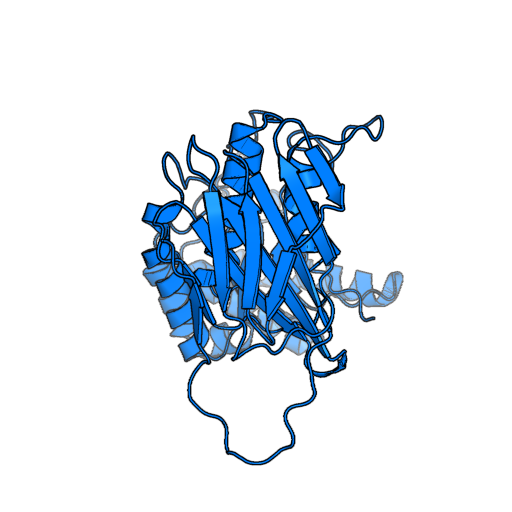 GLN A N 1
ATOM 2662 C CA . GLN A 1 330 ? -29.014 -16.874 4.450 1.00 39.03 330 GLN A CA 1
ATOM 2663 C C . GLN A 1 330 ? -29.125 -16.213 3.073 1.00 39.03 330 GLN A C 1
ATOM 2665 O O . GLN A 1 330 ? -29.590 -15.075 2.976 1.00 39.03 330 GLN A O 1
ATOM 2670 N N . ASP A 1 331 ? -28.633 -16.898 2.041 1.00 37.50 331 ASP A N 1
ATOM 2671 C CA . ASP A 1 331 ? -28.675 -16.458 0.650 1.00 37.50 331 ASP A CA 1
ATOM 2672 C C . ASP A 1 331 ? -30.125 -16.282 0.193 1.00 37.50 331 ASP A C 1
ATOM 2674 O O . ASP A 1 331 ? -30.767 -17.179 -0.347 1.00 37.50 331 ASP A O 1
ATOM 2678 N N . SER A 1 332 ? -30.659 -15.092 0.407 1.00 34.34 332 SER A N 1
ATOM 2679 C CA . SER A 1 332 ? -31.832 -14.606 -0.294 1.00 34.34 332 SER A CA 1
ATOM 2680 C C . SER A 1 332 ? -31.734 -13.093 -0.337 1.00 34.34 332 SER A C 1
ATOM 2682 O O . SER A 1 332 ? -32.233 -12.431 0.564 1.00 34.34 332 SER A O 1
ATOM 2684 N N . ILE A 1 333 ? -30.993 -12.570 -1.318 1.00 35.81 333 ILE A N 1
ATOM 2685 C CA . ILE A 1 333 ? -31.192 -11.298 -2.046 1.00 35.81 333 ILE A CA 1
ATOM 2686 C C . ILE A 1 333 ? -29.910 -11.051 -2.885 1.00 35.81 333 ILE A C 1
ATOM 2688 O O . ILE A 1 333 ? -28.812 -11.230 -2.354 1.00 35.81 333 ILE A O 1
ATOM 2692 N N . PRO A 1 334 ? -30.006 -10.669 -4.180 1.00 36.12 334 PRO A N 1
ATOM 2693 C CA . PRO A 1 334 ? -28.844 -10.424 -5.050 1.00 36.12 334 PRO A CA 1
ATOM 2694 C C . PRO A 1 334 ? -27.923 -9.320 -4.496 1.00 36.12 334 PRO A C 1
ATOM 2696 O O . PRO A 1 334 ? -28.360 -8.547 -3.640 1.00 36.12 334 PRO A O 1
ATOM 2699 N N . PRO A 1 335 ? -26.667 -9.190 -4.973 1.00 38.81 335 PRO A N 1
ATOM 2700 C CA . PRO A 1 335 ? -25.715 -8.244 -4.404 1.00 38.81 335 PRO A CA 1
ATOM 2701 C C . PRO A 1 335 ? -26.234 -6.810 -4.563 1.00 38.81 335 PRO A C 1
ATOM 2703 O O . PRO A 1 335 ? -26.343 -6.284 -5.670 1.00 38.81 335 PRO A O 1
ATOM 2706 N N . ALA A 1 336 ? -26.576 -6.194 -3.434 1.00 38.12 336 ALA A N 1
ATOM 2707 C CA . ALA A 1 336 ? -26.836 -4.767 -3.347 1.00 38.12 336 ALA A CA 1
ATOM 2708 C C . ALA A 1 336 ? -25.508 -3.983 -3.479 1.00 38.12 336 ALA A C 1
ATOM 2710 O O . ALA A 1 336 ? -24.442 -4.566 -3.249 1.00 38.12 336 ALA A O 1
ATOM 2711 N N . PRO A 1 337 ? -25.557 -2.682 -3.833 1.00 38.91 337 PRO A N 1
ATOM 2712 C CA . PRO A 1 337 ? -24.386 -1.798 -3.898 1.00 38.91 337 PRO A CA 1
ATOM 2713 C C . PRO A 1 337 ? -23.598 -1.792 -2.568 1.00 38.91 337 PRO A C 1
ATOM 2715 O O . PRO A 1 337 ? -24.121 -2.292 -1.567 1.00 38.91 337 PRO A O 1
ATOM 2718 N N . PRO A 1 338 ? -22.354 -1.261 -2.532 1.00 41.50 338 PRO A N 1
ATOM 2719 C CA . PRO A 1 338 ? -21.477 -1.321 -1.358 1.00 41.50 338 PRO A CA 1
ATOM 2720 C C . PRO A 1 338 ? -22.221 -0.985 -0.061 1.00 41.50 338 PRO A C 1
ATOM 2722 O O . PRO A 1 338 ? -22.861 0.054 0.056 1.00 41.50 338 PRO A O 1
ATOM 2725 N N . GLN A 1 339 ? -22.175 -1.933 0.874 1.00 44.56 339 GLN A N 1
ATOM 2726 C CA . GLN A 1 339 ? -23.011 -1.973 2.072 1.00 44.56 339 GLN A CA 1
ATOM 2727 C C . GLN A 1 339 ? -22.424 -1.079 3.170 1.00 44.56 339 GLN A C 1
ATOM 2729 O O . GLN A 1 339 ? -21.237 -1.188 3.473 1.00 44.56 339 GLN A O 1
ATOM 2734 N N . GLU A 1 340 ? -23.261 -0.209 3.744 1.00 39.66 340 GLU A N 1
ATOM 2735 C CA . GLU A 1 340 ? -22.888 0.908 4.626 1.00 39.66 340 GLU A CA 1
ATOM 2736 C C . GLU A 1 340 ? -22.937 0.543 6.120 1.00 39.66 340 GLU A C 1
ATOM 2738 O O . GLU A 1 340 ? -23.916 -0.025 6.593 1.00 39.66 340 GLU A O 1
ATOM 2743 N N . VAL A 1 341 ? -21.935 0.928 6.911 1.00 47.44 341 VAL A N 1
ATOM 2744 C CA . VAL A 1 341 ? -22.008 0.940 8.387 1.00 47.44 341 VAL A CA 1
ATOM 2745 C C . VAL A 1 341 ? -22.170 2.392 8.844 1.00 47.44 341 VAL A C 1
ATOM 2747 O O . VAL A 1 341 ? -21.318 3.222 8.532 1.00 47.44 341 VAL A O 1
ATOM 2750 N N . ILE A 1 342 ? -23.254 2.714 9.560 1.00 52.94 342 ILE A N 1
ATOM 2751 C CA . ILE A 1 342 ? -23.576 4.079 10.016 1.00 52.94 342 ILE A CA 1
ATOM 2752 C C . ILE A 1 342 ? -23.280 4.197 11.514 1.00 52.94 342 ILE A C 1
ATOM 2754 O O . ILE A 1 342 ? -23.943 3.564 12.328 1.00 52.94 342 ILE A O 1
ATOM 2758 N N . ILE A 1 343 ? -22.326 5.044 11.900 1.00 49.22 343 ILE A N 1
ATOM 2759 C CA . ILE A 1 343 ? -21.994 5.310 13.309 1.00 49.22 343 ILE A CA 1
ATOM 2760 C C . ILE A 1 343 ? -22.453 6.726 13.659 1.00 49.22 343 ILE A C 1
ATOM 2762 O O . ILE A 1 343 ? -22.073 7.683 12.981 1.00 49.22 343 ILE A O 1
ATOM 2766 N N . LYS A 1 344 ? -23.283 6.849 14.703 1.00 38.72 344 LYS A N 1
ATOM 2767 C CA . LYS A 1 344 ? -23.860 8.117 15.179 1.00 38.72 344 LYS A CA 1
ATOM 2768 C C . LYS A 1 344 ? -23.401 8.416 16.607 1.00 38.72 344 LYS A C 1
ATOM 2770 O O . LYS A 1 344 ? -23.418 7.529 17.459 1.00 38.72 344 LYS A O 1
ATOM 2775 N N . GLU A 1 345 ? -23.052 9.669 16.866 1.00 51.25 345 GLU A N 1
ATOM 2776 C CA . GLU A 1 345 ? -22.923 10.223 18.218 1.00 51.25 345 GLU A CA 1
ATOM 2777 C C . GLU A 1 345 ? -24.269 10.726 18.749 1.00 51.25 345 GLU A C 1
ATOM 2779 O O . GLU A 1 345 ? -25.177 11.032 17.969 1.00 51.25 345 GLU A O 1
ATOM 2784 N N . ASN A 1 346 ? -24.367 10.785 20.080 1.00 40.16 346 ASN A N 1
ATOM 2785 C CA . ASN A 1 346 ? -25.419 11.508 20.792 1.00 40.16 346 ASN A CA 1
ATOM 2786 C C . ASN A 1 346 ? -25.004 12.957 21.024 1.00 40.16 346 ASN A C 1
ATOM 2788 O O . ASN A 1 346 ? -23.839 13.154 21.438 1.00 40.16 346 ASN A O 1
#

Radius of gyration: 21.82 Å; Cα contacts (8 Å, |Δi|>4): 726; chains: 1; bounding box: 62×41×53 Å

Secondary structure (DSSP, 8-state):
-----EEE-----GGGSS-SS-SSSEE--GGGHHHHHHHHHHHHHHHHHHH-----EEESSSSTTTSSEE--HHHHHHHHHHHHHHHHHTT---EEEEEEES-TTS-HHHHHHHHHHSHHHHHTEEEEEEE-TT--S-GGGGHHHHHHHHHHHHTTT-EEEEEEE-SS-TT-----HHHHHHHHHHHHHHHHTS--SEEEES-SSSSS-SB-TTSPBPHHHHHHHHHHTTS-TT-EEE--EESSTTEEEEEEEETTTTEEEEEEEE-SSS-EEEEEE-TTS-B-S-EEEEEESS-SSEEE--EEEETTEEEEEE-SSEEEEEEEEBPPPPS-S---SS---EEE--